Protein AF-A0A2U3KW76-F1 (afdb_monomer_lite)

Secondary structure (DSSP, 8-state):
--HHHHHHHHHHHHHHHHHHHHHHHHHHHHHHHHHHHHHHHHS----------PPP-PPPPPPPP-PPPPP---PPPPPP---PPPP-PPPPPP-------PPP-PPPPPPPPP-PPPP-PPPPPPPP-PSPPPPPP----PPPPPPPPPPPTTHHHHHHHHHHHHHHHHHHHHHHHHHHHH--SSTHHHHHHHHHHHHHHHHHHHHHHTT-HHHHHHHHHHHHHHHHHHHHHH--

Foldseek 3Di:
DDVVVVVVVVVVVVVVVVVVVVVVVVVVVVVVVVVVVVCCVVVPPPVPPPPPDPPPPDPDPPDDDDDPDPDDDDDPDDDDDDD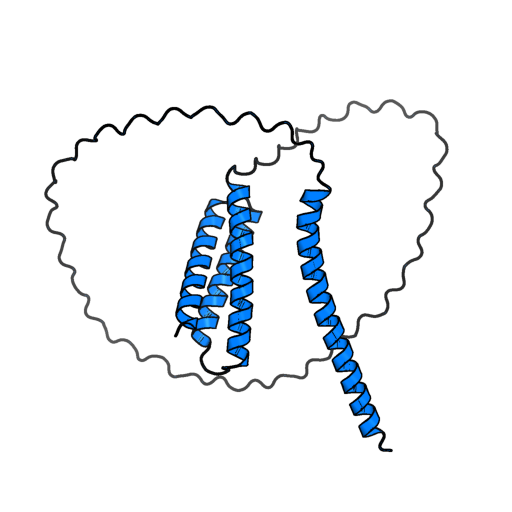PDDDDDDDDDDDDDDDDDDDDDDDDDDDDDDDDDDDDDDDDDDDDDDDDDDDDDDDPDPDPDPDPDDQDPCLVVLVVLLVVLVVLLVVLVVVLVVVCVVDVPDCPVVVVLNVLLVVLSVQLVVCSVVSNSVSNVVSSVSSVVSSVVSVVVVVD

Sequence (236 aa):
MNALKLLVGWLFLAGLTAAGTYYAMDEVDHRVGLARYNLHEKVGAIRYASVPAPPGPIPLPPAPVPIPVPAPTSIPPSPIPVSPSPGPVAPPPGPVTPSPVAPGPVSPSPAPGPVSPSPVTPGPALPSPGPAAPPPGPSPSRSPTPAPPSRPADFDEVNSRFIDLSGQANAMSRSVASIRKNAPYGTGRLDGAMSSMQLSMRNARQALDRGDTRGARTNMDQAEKYLQTLRALMDQ

Structure (mmCIF, N/CA/C/O backbone):
data_AF-A0A2U3KW76-F1
#
_entry.id   AF-A0A2U3KW76-F1
#
loop_
_atom_site.group_PDB
_atom_site.id
_atom_site.type_symbol
_atom_site.label_atom_id
_atom_site.label_alt_id
_atom_site.label_comp_id
_atom_site.label_asym_id
_atom_site.label_entity_id
_atom_site.label_seq_id
_atom_site.pdbx_PDB_ins_code
_atom_site.Cartn_x
_atom_site.Cartn_y
_atom_site.Cartn_z
_atom_site.occupancy
_atom_site.B_iso_or_equiv
_atom_site.auth_seq_id
_atom_site.auth_comp_id
_atom_site.auth_asym_id
_atom_site.auth_atom_id
_atom_site.pdbx_PDB_model_num
ATOM 1 N N . MET A 1 1 ? 13.123 -41.940 -32.565 1.00 58.22 1 MET A N 1
ATOM 2 C CA . MET A 1 1 ? 12.670 -40.727 -31.841 1.00 58.22 1 MET A CA 1
ATOM 3 C C . MET A 1 1 ? 13.676 -40.430 -30.738 1.00 58.22 1 MET A C 1
ATOM 5 O O . MET A 1 1 ? 14.006 -41.338 -29.992 1.00 58.22 1 MET A O 1
ATOM 9 N N . ASN A 1 2 ? 14.217 -39.210 -30.674 1.00 84.12 2 ASN A N 1
ATOM 10 C CA . ASN A 1 2 ? 15.276 -38.859 -29.718 1.00 84.12 2 ASN A CA 1
ATOM 11 C C . ASN A 1 2 ? 14.682 -38.636 -28.324 1.00 84.12 2 ASN A C 1
ATOM 13 O O . ASN A 1 2 ? 13.902 -37.702 -28.144 1.00 84.12 2 ASN A O 1
ATOM 17 N N . ALA A 1 3 ? 15.089 -39.447 -27.344 1.00 85.56 3 ALA A N 1
ATOM 18 C CA . ALA A 1 3 ? 14.652 -39.342 -25.948 1.00 85.56 3 ALA A CA 1
ATOM 19 C C . ALA A 1 3 ? 14.821 -37.921 -25.374 1.00 85.56 3 ALA A C 1
ATOM 21 O O . ALA A 1 3 ? 13.969 -37.443 -24.633 1.00 85.56 3 ALA A O 1
ATOM 22 N N . LEU A 1 4 ? 15.855 -37.197 -25.815 1.00 86.75 4 LEU A N 1
ATOM 23 C CA . LEU A 1 4 ? 16.100 -35.809 -25.427 1.00 86.75 4 LEU A CA 1
ATOM 24 C C . LEU A 1 4 ? 14.956 -34.857 -25.823 1.00 86.75 4 LEU A C 1
ATOM 26 O O . LEU A 1 4 ? 14.569 -34.003 -25.033 1.00 86.75 4 LEU A O 1
ATOM 30 N N . LYS A 1 5 ? 14.365 -35.023 -27.016 1.00 80.19 5 LYS A N 1
ATOM 31 C CA . LYS A 1 5 ? 13.224 -34.196 -27.453 1.00 80.19 5 LYS A CA 1
ATOM 32 C C . LYS A 1 5 ? 11.978 -34.467 -26.611 1.00 80.19 5 LYS A C 1
ATOM 34 O O . LYS A 1 5 ? 11.202 -33.552 -26.355 1.00 80.19 5 LYS A O 1
ATOM 39 N N . LEU A 1 6 ? 11.810 -35.709 -26.164 1.00 91.38 6 LEU A N 1
ATOM 40 C CA . LEU A 1 6 ? 10.680 -36.121 -25.338 1.00 91.38 6 LEU A CA 1
ATOM 41 C C . LEU A 1 6 ? 10.808 -35.568 -23.911 1.00 91.38 6 LEU A C 1
ATOM 43 O O . LEU A 1 6 ? 9.831 -35.077 -23.355 1.00 91.38 6 LEU A O 1
ATOM 47 N N . LEU A 1 7 ? 12.029 -35.553 -23.372 1.00 88.44 7 LEU A N 1
ATOM 48 C CA . LEU A 1 7 ? 12.337 -35.020 -22.045 1.00 88.44 7 LEU A CA 1
ATOM 49 C C . LEU A 1 7 ? 12.194 -33.487 -21.989 1.00 88.44 7 LEU A C 1
ATOM 51 O O . LEU A 1 7 ? 11.614 -32.957 -21.044 1.00 88.44 7 LEU A O 1
ATOM 55 N N . VAL A 1 8 ? 12.621 -32.776 -23.041 1.00 88.06 8 VAL A N 1
ATOM 56 C CA . VAL A 1 8 ? 12.415 -31.318 -23.169 1.00 88.06 8 VAL A CA 1
ATOM 57 C C . VAL A 1 8 ? 10.931 -30.967 -23.317 1.00 88.06 8 VAL A C 1
ATOM 59 O O . VAL A 1 8 ? 10.460 -30.035 -22.667 1.00 88.06 8 VAL A O 1
ATOM 62 N N . GLY A 1 9 ? 10.175 -31.725 -24.119 1.00 89.69 9 GLY A N 1
ATOM 63 C CA . GLY A 1 9 ? 8.729 -31.524 -24.258 1.00 89.69 9 GLY A CA 1
ATOM 64 C C . GLY A 1 9 ? 7.979 -31.717 -22.937 1.00 89.69 9 GLY A C 1
ATOM 65 O O . GLY A 1 9 ? 7.108 -30.917 -22.598 1.00 89.69 9 GLY A O 1
ATOM 66 N N . TRP A 1 10 ? 8.370 -32.726 -22.154 1.00 93.88 10 TRP A N 1
ATOM 67 C CA . TRP A 1 10 ? 7.806 -32.973 -20.826 1.00 93.88 10 TRP A CA 1
ATOM 68 C C . TRP A 1 10 ? 8.108 -31.849 -19.831 1.00 93.88 10 TRP A C 1
ATOM 70 O O . TRP A 1 10 ? 7.205 -31.401 -19.128 1.00 93.88 10 TRP A O 1
ATOM 80 N N . LEU A 1 11 ? 9.347 -31.349 -19.802 1.00 91.56 11 LEU A N 1
ATOM 81 C CA . LEU A 1 11 ? 9.725 -30.223 -18.941 1.00 91.56 11 LEU A CA 1
ATOM 82 C C . LEU A 1 11 ? 8.971 -28.938 -19.301 1.00 91.56 11 LEU A C 1
ATOM 84 O O . LEU A 1 11 ? 8.517 -28.226 -18.405 1.00 91.56 11 LEU A O 1
ATOM 88 N N . PHE A 1 12 ? 8.789 -28.656 -20.593 1.00 89.25 12 PHE A N 1
ATOM 89 C CA . PHE A 1 12 ? 8.022 -27.492 -21.038 1.00 89.25 12 PHE A CA 1
ATOM 90 C C . PHE A 1 12 ? 6.543 -27.596 -20.640 1.00 89.25 12 PHE A C 1
ATOM 92 O O . PHE A 1 12 ? 5.976 -26.640 -20.111 1.00 89.25 12 PHE A O 1
ATOM 99 N N . LEU A 1 13 ? 5.931 -28.770 -20.828 1.00 88.31 13 LEU A N 1
ATOM 100 C CA . LEU A 1 13 ? 4.538 -29.011 -20.445 1.00 88.31 13 LEU A CA 1
ATOM 101 C C . LEU A 1 13 ? 4.337 -28.910 -18.922 1.00 88.31 13 LEU A C 1
ATOM 103 O O . LEU A 1 13 ? 3.371 -28.295 -18.464 1.00 88.31 13 LEU A O 1
ATOM 107 N N . ALA A 1 14 ? 5.272 -29.447 -18.134 1.00 89.31 14 ALA A N 1
ATOM 108 C CA . ALA A 1 14 ? 5.253 -29.331 -16.677 1.00 89.31 14 ALA A CA 1
ATOM 109 C C . ALA A 1 14 ? 5.404 -27.870 -16.216 1.00 89.31 14 ALA A C 1
ATOM 111 O O . ALA A 1 14 ? 4.650 -27.417 -15.353 1.00 89.31 14 ALA A O 1
ATOM 112 N N . GLY A 1 15 ? 6.315 -27.110 -16.833 1.00 85.44 15 GLY A N 1
ATOM 113 C CA . GLY A 1 15 ? 6.507 -25.689 -16.540 1.00 85.44 15 GLY A CA 1
ATOM 114 C C . GLY A 1 15 ? 5.268 -24.843 -16.846 1.00 85.44 15 GLY A C 1
ATOM 115 O O . GLY A 1 15 ? 4.859 -24.029 -16.018 1.00 85.44 15 GLY A O 1
ATOM 116 N N . LEU A 1 16 ? 4.623 -25.074 -17.994 1.00 84.56 16 LEU A N 1
ATOM 117 C CA . LEU A 1 16 ? 3.408 -24.352 -18.384 1.00 84.56 16 LEU A CA 1
ATOM 118 C C . LEU A 1 16 ? 2.230 -24.655 -17.440 1.00 84.56 16 LEU A C 1
ATOM 120 O O . LEU A 1 16 ? 1.477 -23.753 -17.075 1.00 84.56 16 LEU A O 1
ATOM 124 N N . THR A 1 17 ? 2.110 -25.907 -16.989 1.00 82.06 17 THR A N 1
ATOM 125 C CA . THR A 1 17 ? 1.066 -26.324 -16.039 1.00 82.06 17 THR A CA 1
ATOM 126 C C . THR A 1 17 ? 1.272 -25.685 -14.663 1.00 82.06 17 THR A C 1
ATOM 128 O O . THR A 1 17 ? 0.330 -25.132 -14.097 1.00 82.06 17 THR A O 1
ATOM 131 N N . ALA A 1 18 ? 2.509 -25.679 -14.152 1.00 77.88 18 ALA A N 1
ATOM 132 C CA . ALA A 1 18 ? 2.843 -25.055 -12.871 1.00 77.88 18 ALA A CA 1
ATOM 133 C C . ALA A 1 18 ? 2.611 -23.531 -12.884 1.00 77.88 18 ALA A C 1
ATOM 135 O O . ALA A 1 18 ? 2.055 -22.972 -11.933 1.00 77.88 18 ALA A O 1
ATOM 136 N N . ALA A 1 19 ? 2.974 -22.862 -13.983 1.00 72.62 19 ALA A N 1
ATOM 137 C CA . ALA A 1 19 ? 2.716 -21.435 -14.165 1.00 72.62 19 ALA A CA 1
ATOM 138 C C . ALA A 1 19 ? 1.208 -21.122 -14.202 1.00 72.62 19 ALA A C 1
ATOM 140 O O . ALA A 1 19 ? 0.765 -20.157 -13.577 1.00 72.62 19 ALA A O 1
ATOM 141 N N . GLY A 1 20 ? 0.410 -21.967 -14.867 1.00 70.81 20 GLY A N 1
ATOM 142 C CA . GLY A 1 20 ? -1.048 -21.830 -14.911 1.00 70.81 20 GLY A CA 1
ATOM 143 C C . GLY A 1 20 ? -1.705 -21.946 -13.532 1.00 70.81 20 GLY A C 1
ATOM 144 O O . GLY A 1 20 ? -2.575 -21.143 -13.196 1.00 70.81 20 GLY A O 1
ATOM 145 N N . THR A 1 21 ? -1.254 -22.886 -12.695 1.00 69.25 21 THR A N 1
ATOM 146 C CA . THR A 1 21 ? -1.791 -23.043 -11.332 1.00 69.25 21 THR A CA 1
ATOM 147 C C . THR A 1 21 ? -1.451 -21.872 -10.412 1.00 69.25 21 THR A C 1
ATOM 149 O O . THR A 1 21 ? -2.290 -21.484 -9.602 1.00 69.25 21 THR A O 1
ATOM 152 N N . TYR A 1 22 ? -0.271 -21.262 -10.566 1.00 64.88 22 TYR A N 1
ATOM 153 C CA . TYR A 1 22 ? 0.118 -20.093 -9.769 1.00 64.88 22 TYR A CA 1
ATOM 154 C C . TYR A 1 22 ? -0.757 -18.872 -10.079 1.00 64.88 22 TYR A C 1
ATOM 156 O O . TYR A 1 22 ? -1.200 -18.183 -9.163 1.00 64.88 22 TYR A O 1
ATOM 164 N N . TYR A 1 23 ? -1.070 -18.648 -11.358 1.00 59.44 23 TYR A N 1
ATOM 165 C CA . TYR A 1 23 ? -1.982 -17.575 -11.764 1.00 59.44 23 TYR A CA 1
ATOM 166 C C . TYR A 1 23 ? -3.426 -17.829 -11.317 1.00 59.44 23 TYR A C 1
ATOM 168 O O . TYR A 1 23 ? -4.106 -16.902 -10.886 1.00 59.44 23 TYR A O 1
ATOM 176 N N . ALA A 1 24 ? -3.891 -19.081 -11.355 1.00 59.62 24 ALA A N 1
ATOM 177 C CA . ALA A 1 24 ? -5.227 -19.420 -10.874 1.00 59.62 24 ALA A CA 1
ATOM 178 C C . ALA A 1 24 ? -5.374 -19.222 -9.352 1.00 59.62 24 ALA A C 1
ATOM 180 O O . ALA A 1 24 ? -6.427 -18.781 -8.899 1.00 59.62 24 ALA A O 1
ATOM 181 N N . MET A 1 25 ? -4.332 -19.507 -8.562 1.00 59.69 25 MET A N 1
ATOM 182 C CA . MET A 1 25 ? -4.352 -19.281 -7.111 1.00 59.69 25 MET A CA 1
ATOM 183 C C . MET A 1 25 ? -4.353 -17.792 -6.742 1.00 59.69 25 MET A C 1
ATOM 185 O O . MET A 1 25 ? -5.115 -17.405 -5.861 1.00 59.69 25 MET A O 1
ATOM 189 N N . ASP A 1 26 ? -3.574 -16.957 -7.437 1.00 55.62 26 ASP A N 1
ATOM 190 C CA . ASP A 1 26 ? -3.524 -15.504 -7.186 1.00 55.62 26 ASP A CA 1
ATOM 191 C C . ASP A 1 26 ? -4.871 -14.815 -7.501 1.00 55.62 26 ASP A C 1
ATOM 193 O O . ASP A 1 26 ? -5.347 -13.956 -6.752 1.00 55.62 26 ASP A O 1
ATOM 197 N N . GLU A 1 27 ? -5.551 -15.263 -8.562 1.00 54.22 27 GLU A N 1
ATOM 198 C CA . GLU A 1 27 ? -6.884 -14.778 -8.944 1.00 54.22 27 GLU A CA 1
ATOM 199 C C . GLU A 1 27 ? -7.972 -15.229 -7.946 1.00 54.22 27 GLU A C 1
ATOM 201 O O . GLU A 1 27 ? -8.888 -14.466 -7.615 1.00 54.22 27 GLU A O 1
ATOM 206 N N . VAL A 1 28 ? -7.876 -16.464 -7.437 1.00 55.91 28 VAL A N 1
ATOM 207 C CA . VAL A 1 28 ? -8.805 -16.998 -6.427 1.00 55.91 28 VAL A CA 1
ATOM 208 C C . VAL A 1 28 ? -8.620 -16.287 -5.089 1.00 55.91 28 VAL A C 1
ATOM 210 O O . VAL A 1 28 ? -9.625 -15.933 -4.474 1.00 55.91 28 VAL A O 1
ATOM 213 N N . ASP A 1 29 ? -7.391 -15.992 -4.663 1.00 53.09 29 ASP A N 1
ATOM 214 C CA . ASP A 1 29 ? -7.149 -15.279 -3.401 1.00 53.09 29 ASP A CA 1
ATOM 215 C C . ASP A 1 29 ? -7.644 -13.820 -3.473 1.00 53.09 29 ASP A C 1
ATOM 217 O O . ASP A 1 29 ? -8.260 -13.313 -2.530 1.00 53.09 29 ASP A O 1
ATOM 221 N N . HIS A 1 30 ? -7.536 -13.173 -4.643 1.00 53.88 30 HIS A N 1
ATOM 222 C CA . HIS A 1 30 ? -8.170 -11.871 -4.895 1.00 53.88 30 HIS A CA 1
ATOM 223 C C . HIS A 1 30 ? -9.704 -11.932 -4.819 1.00 53.88 30 HIS A C 1
ATOM 225 O O . HIS A 1 30 ? -10.333 -11.066 -4.200 1.00 53.88 30 HIS A O 1
ATOM 231 N N . ARG A 1 31 ? -10.332 -12.950 -5.424 1.00 52.38 31 ARG A N 1
ATOM 232 C CA . ARG A 1 31 ? -11.799 -13.103 -5.407 1.00 52.38 31 ARG A CA 1
ATOM 233 C C . ARG A 1 31 ? -12.332 -13.499 -4.032 1.00 52.38 31 ARG A C 1
ATOM 235 O O . ARG A 1 31 ? -13.381 -12.997 -3.635 1.00 52.38 31 ARG A O 1
ATOM 242 N N . VAL A 1 32 ? -11.621 -14.342 -3.288 1.00 53.97 32 VAL A N 1
ATOM 243 C CA . VAL A 1 32 ? -11.980 -14.719 -1.911 1.00 53.97 32 VAL A CA 1
ATOM 244 C C . VAL A 1 32 ? -11.781 -13.537 -0.959 1.00 53.97 32 VAL A C 1
ATOM 246 O O . VAL A 1 32 ? -12.632 -13.310 -0.096 1.00 53.97 32 VAL A O 1
ATOM 249 N N . GLY A 1 33 ? -10.739 -12.724 -1.165 1.00 52.88 33 GLY A N 1
ATOM 250 C CA . GLY A 1 33 ? -10.542 -11.456 -0.463 1.00 52.88 33 GLY A CA 1
ATOM 251 C C . GLY A 1 33 ? -11.728 -10.501 -0.635 1.00 52.88 33 GLY A C 1
ATOM 252 O O . GLY A 1 33 ? -12.295 -10.055 0.359 1.00 52.88 33 GLY A O 1
ATOM 253 N N . LEU A 1 34 ? -12.174 -10.259 -1.873 1.00 49.06 34 LEU A N 1
ATOM 254 C CA . LEU A 1 34 ? -13.353 -9.428 -2.182 1.00 49.06 34 LEU A CA 1
ATOM 255 C C . LEU A 1 34 ? -14.681 -10.041 -1.696 1.00 49.06 34 LEU A C 1
ATOM 257 O O . LEU A 1 34 ? -15.553 -9.320 -1.205 1.00 49.06 34 LEU A O 1
ATOM 261 N N . ALA A 1 35 ? -14.837 -11.366 -1.776 1.00 50.50 35 ALA A N 1
ATOM 262 C CA . ALA A 1 35 ? -16.034 -12.056 -1.298 1.00 50.50 35 ALA A CA 1
ATOM 263 C C . ALA A 1 35 ? -16.170 -12.003 0.231 1.00 50.50 35 ALA A C 1
ATOM 265 O O . ALA A 1 35 ? -17.290 -11.900 0.724 1.00 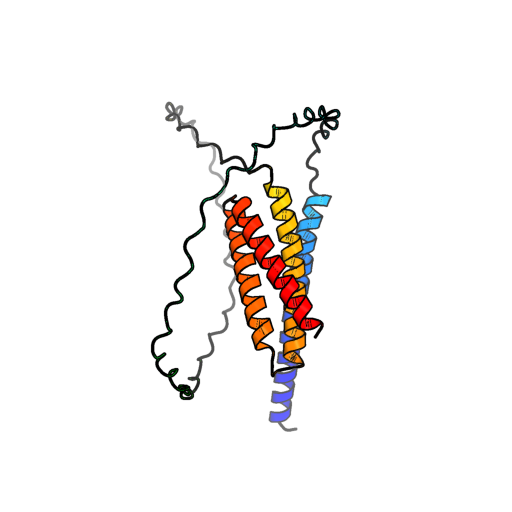50.50 35 ALA A O 1
ATOM 266 N N . ARG A 1 36 ? -15.068 -11.998 0.996 1.00 49.75 36 ARG A N 1
ATOM 267 C CA . ARG A 1 36 ? -15.116 -11.837 2.462 1.00 49.75 36 ARG A CA 1
ATOM 268 C C . ARG A 1 36 ? -15.674 -10.476 2.891 1.00 49.75 36 ARG A C 1
ATOM 270 O O . ARG A 1 36 ? -16.402 -10.421 3.879 1.00 49.75 36 ARG A O 1
ATOM 277 N N . TYR A 1 37 ? -15.393 -9.414 2.133 1.00 50.50 37 TYR A N 1
ATOM 278 C CA . TYR A 1 37 ? -15.966 -8.086 2.386 1.00 50.50 37 TYR A CA 1
ATOM 279 C C . TYR A 1 37 ? -17.460 -8.024 2.036 1.00 50.50 37 TYR A C 1
ATOM 281 O O . TYR A 1 37 ? -18.238 -7.461 2.799 1.00 50.50 37 TYR A O 1
ATOM 289 N N . ASN A 1 38 ? -17.894 -8.684 0.957 1.00 48.69 38 ASN A N 1
ATOM 290 C CA . ASN A 1 38 ? -19.314 -8.731 0.578 1.00 48.69 38 ASN A CA 1
ATOM 291 C C . ASN A 1 38 ? -20.155 -9.695 1.447 1.00 48.69 38 ASN A C 1
ATOM 293 O O . ASN A 1 38 ? -21.353 -9.487 1.640 1.00 48.69 38 ASN A O 1
ATOM 297 N N . LEU A 1 39 ? -19.550 -10.749 2.010 1.00 48.94 39 LEU A N 1
ATOM 298 C CA . LEU A 1 39 ? -20.257 -11.698 2.880 1.00 48.94 39 LEU A CA 1
ATOM 299 C C . LEU A 1 39 ? -20.597 -11.084 4.250 1.00 48.94 39 LEU A C 1
ATOM 301 O O . LEU A 1 39 ? -21.631 -11.422 4.825 1.00 48.94 39 LEU A O 1
ATOM 305 N N . HIS A 1 40 ? -19.782 -10.145 4.746 1.00 47.22 40 HIS A N 1
ATOM 306 C CA . HIS A 1 40 ? -20.102 -9.370 5.951 1.00 47.22 40 HIS A CA 1
ATOM 307 C C . HIS A 1 40 ? -21.264 -8.386 5.735 1.00 47.22 40 HIS A C 1
ATOM 309 O O . HIS A 1 40 ? -21.983 -8.091 6.685 1.00 47.22 40 HIS A O 1
ATOM 315 N N . GLU A 1 41 ? -21.490 -7.938 4.497 1.00 48.25 41 GLU A N 1
ATOM 316 C CA . GLU A 1 41 ? -22.620 -7.076 4.130 1.00 48.25 41 GLU A CA 1
ATOM 317 C C . GLU A 1 41 ? -23.918 -7.879 3.922 1.00 48.25 41 GLU A C 1
ATOM 319 O O . GLU A 1 41 ? -24.992 -7.433 4.316 1.00 48.25 41 GLU A O 1
ATOM 324 N N . LYS A 1 42 ? -23.838 -9.099 3.365 1.00 50.12 42 LYS A N 1
ATOM 325 C CA . LYS A 1 42 ? -25.032 -9.920 3.069 1.00 50.12 42 LYS A CA 1
ATOM 326 C C . LYS A 1 42 ? -25.447 -10.926 4.143 1.00 50.12 42 LYS A C 1
ATOM 328 O O . LYS A 1 42 ? -26.614 -11.305 4.171 1.00 50.12 42 LYS A O 1
ATOM 333 N N . VAL A 1 43 ? -24.538 -11.375 5.010 1.00 55.75 43 VAL A N 1
ATOM 334 C CA . VAL A 1 43 ? -24.846 -12.348 6.087 1.00 55.75 43 VAL A CA 1
ATOM 335 C C . VAL A 1 43 ? -24.771 -11.696 7.473 1.00 55.75 43 VAL A C 1
ATOM 337 O O . VAL A 1 43 ? -25.226 -12.258 8.469 1.00 55.75 43 VAL A O 1
ATOM 340 N N . GLY A 1 44 ? -24.298 -10.450 7.534 1.00 46.25 44 GLY A N 1
ATOM 341 C CA . GLY A 1 44 ? -24.429 -9.570 8.682 1.00 46.25 44 GLY A CA 1
ATOM 342 C C . GLY A 1 44 ? -25.843 -9.017 8.812 1.00 46.25 44 GLY A C 1
ATOM 343 O O . GLY A 1 44 ? -26.046 -7.811 8.735 1.00 46.25 44 GLY A O 1
ATOM 344 N N . ALA A 1 45 ? -26.803 -9.885 9.134 1.00 43.78 45 ALA A N 1
ATOM 345 C CA . ALA A 1 45 ? -27.960 -9.520 9.945 1.00 43.78 45 ALA A CA 1
ATOM 346 C C . ALA A 1 45 ? -27.492 -9.106 11.357 1.00 43.78 45 ALA A C 1
ATOM 348 O O . ALA A 1 45 ? -27.925 -9.648 12.373 1.00 43.78 45 ALA A O 1
ATOM 349 N N . ILE A 1 46 ? -26.590 -8.126 11.437 1.00 46.47 46 ILE A N 1
ATOM 350 C CA . ILE A 1 46 ? -26.581 -7.221 12.567 1.00 46.47 46 ILE A CA 1
ATOM 351 C C . ILE A 1 46 ? -27.904 -6.501 12.405 1.00 46.47 46 ILE A C 1
ATOM 353 O O . ILE A 1 46 ? -28.119 -5.769 11.442 1.00 46.47 46 ILE A O 1
ATOM 357 N N . ARG A 1 47 ? -28.834 -6.794 13.315 1.00 40.47 47 ARG A N 1
ATOM 358 C CA . ARG A 1 47 ? -29.972 -5.925 13.563 1.00 40.47 47 ARG A CA 1
ATOM 359 C C . ARG A 1 47 ? -29.389 -4.524 13.642 1.00 40.47 47 ARG A C 1
ATOM 361 O O . ARG A 1 47 ? -28.729 -4.204 14.628 1.00 40.47 47 ARG A O 1
ATOM 368 N N . TYR A 1 48 ? -29.577 -3.732 12.591 1.00 40.94 48 TYR A N 1
ATOM 369 C CA . TYR A 1 48 ? -29.468 -2.295 12.688 1.00 40.94 48 TYR A CA 1
ATOM 370 C C . TYR A 1 48 ? -30.443 -1.950 13.807 1.00 40.94 48 TYR A C 1
ATOM 372 O O . TYR A 1 48 ? -31.658 -1.949 13.609 1.00 40.94 48 TYR A O 1
ATOM 380 N N . ALA A 1 49 ? -29.920 -1.777 15.023 1.00 45.62 49 ALA A N 1
ATOM 381 C CA . ALA A 1 49 ? -30.584 -0.952 16.001 1.00 45.62 49 ALA A CA 1
ATOM 382 C C . ALA A 1 49 ? -30.864 0.328 15.224 1.00 45.62 49 ALA A C 1
ATOM 384 O O . ALA A 1 49 ? -29.930 0.930 14.693 1.00 45.62 49 ALA A O 1
ATOM 385 N N . SER A 1 50 ? -32.153 0.586 15.011 1.00 42.59 50 SER A N 1
ATOM 386 C CA . SER A 1 50 ? -32.704 1.754 14.338 1.00 42.59 50 SER A CA 1
ATOM 387 C C . SER A 1 50 ? -31.728 2.910 14.460 1.00 42.59 50 SER A C 1
ATOM 389 O O . SER A 1 50 ? -31.484 3.371 15.577 1.00 42.59 50 SER A O 1
ATOM 391 N N . VAL A 1 51 ? -31.127 3.295 13.328 1.00 45.16 51 VAL A N 1
ATOM 392 C CA . VAL A 1 51 ? -30.272 4.477 13.232 1.00 45.16 51 VAL A CA 1
ATOM 393 C C . VAL A 1 51 ? -31.022 5.584 13.974 1.00 45.16 51 VAL A C 1
ATOM 395 O O . VAL A 1 51 ? -32.163 5.868 13.595 1.00 45.16 51 VAL A O 1
ATOM 398 N N . PRO A 1 52 ? -30.473 6.125 15.078 1.00 58.75 52 PRO A N 1
ATOM 399 C CA . PRO A 1 52 ? -31.105 7.227 15.779 1.00 58.75 52 PRO A CA 1
ATOM 400 C C . PRO A 1 52 ? -31.415 8.303 14.749 1.00 58.75 52 PRO A C 1
ATOM 402 O O . PRO A 1 52 ? -30.577 8.571 13.884 1.00 58.75 52 PRO A O 1
ATOM 405 N N . ALA A 1 53 ? -32.628 8.860 14.800 1.00 68.12 53 ALA A N 1
ATOM 406 C CA . ALA A 1 53 ? -33.013 9.956 13.923 1.00 68.12 53 ALA A CA 1
ATOM 407 C C . ALA A 1 53 ? -31.855 10.968 13.859 1.00 68.12 53 ALA A C 1
ATOM 409 O O . ALA A 1 53 ? -31.262 11.247 14.910 1.00 68.12 53 ALA A O 1
ATOM 410 N N . PRO A 1 54 ? -31.487 11.450 12.655 1.00 65.75 54 PRO A N 1
ATOM 411 C CA . PRO A 1 54 ? -30.354 12.347 12.492 1.00 65.75 54 PRO A CA 1
ATOM 412 C C . PRO A 1 54 ? -30.467 13.463 13.534 1.00 65.75 54 PRO A C 1
ATOM 414 O O . PRO A 1 54 ? -31.565 14.015 13.687 1.00 65.75 54 PRO A O 1
ATOM 417 N N . PRO A 1 55 ? -29.391 13.756 14.291 1.00 66.62 55 PRO A N 1
ATOM 418 C CA . PRO A 1 55 ? -29.398 14.854 15.240 1.00 66.62 55 PRO A CA 1
ATOM 419 C C . PRO A 1 55 ? -29.973 16.080 14.541 1.00 66.62 55 PRO A C 1
ATOM 421 O O . PRO A 1 55 ? -29.559 16.403 13.423 1.00 66.62 55 PRO A O 1
ATOM 424 N N . GLY A 1 56 ? -30.969 16.715 15.165 1.00 78.88 56 GLY A N 1
ATOM 425 C CA . GLY A 1 56 ? -31.526 17.959 14.649 1.00 78.88 56 GLY A CA 1
ATOM 426 C C . GLY A 1 56 ? -30.400 18.955 14.342 1.00 78.88 56 GLY A C 1
ATOM 427 O O . GLY A 1 56 ? -29.318 18.841 14.927 1.00 78.88 56 GLY A O 1
ATOM 428 N N . PRO A 1 57 ? -30.621 19.901 13.414 1.00 68.00 57 PRO A N 1
ATOM 429 C CA . PRO A 1 57 ? -29.597 20.844 12.980 1.00 68.00 57 PRO A CA 1
ATOM 430 C C . PRO A 1 57 ? -28.860 21.431 14.186 1.00 68.00 57 PRO A C 1
ATOM 432 O O . PRO A 1 57 ? -29.463 22.058 15.057 1.00 68.00 57 PRO A O 1
ATOM 435 N N . ILE A 1 58 ? -27.554 21.161 14.249 1.00 69.94 58 ILE A N 1
ATOM 436 C CA . ILE A 1 58 ? -26.675 21.676 15.296 1.00 69.94 58 ILE A CA 1
ATOM 437 C C . ILE A 1 58 ? -26.739 23.206 15.190 1.00 69.94 58 ILE A C 1
ATOM 439 O O . ILE A 1 58 ? -26.610 23.724 14.074 1.00 69.94 58 ILE A O 1
ATOM 443 N N . PRO A 1 59 ? -26.962 23.940 16.296 1.00 72.00 59 PRO A N 1
ATOM 444 C CA . PRO A 1 59 ? -26.930 25.395 16.276 1.00 72.00 59 PRO A CA 1
ATOM 445 C C . PRO A 1 59 ? -25.633 25.855 15.615 1.00 72.00 59 PRO A C 1
ATOM 447 O O . PRO A 1 59 ? -24.554 25.387 15.989 1.00 72.00 59 PRO A O 1
ATOM 450 N N . LEU A 1 60 ? -25.739 26.740 14.619 1.00 70.75 60 LEU A N 1
ATOM 451 C CA . LEU A 1 60 ? -24.557 27.339 14.012 1.00 70.75 60 LEU A CA 1
ATOM 452 C C . LEU A 1 60 ? -23.698 27.943 15.133 1.00 70.75 60 LEU A C 1
ATOM 454 O O . LEU A 1 60 ? -24.244 28.644 15.994 1.00 70.75 60 LEU A O 1
ATOM 458 N N . PRO A 1 61 ? -22.382 27.665 15.154 1.00 78.56 61 PRO A N 1
ATOM 459 C CA . PRO A 1 61 ? -21.499 28.294 16.118 1.00 78.56 61 PRO A CA 1
ATOM 460 C C . PRO A 1 61 ? -21.652 29.819 16.010 1.00 78.56 61 PRO A C 1
ATOM 462 O O . PRO A 1 61 ? -21.831 30.328 14.896 1.00 78.56 61 PRO A O 1
ATOM 465 N N . PRO A 1 62 ? -21.607 30.553 17.137 1.00 77.81 62 PRO A N 1
ATOM 466 C CA . PRO A 1 62 ? -21.658 32.007 17.120 1.00 77.81 62 PRO A CA 1
ATOM 467 C C . PRO A 1 62 ? -20.643 32.540 16.114 1.00 77.81 62 PRO A C 1
ATOM 469 O O . PRO A 1 62 ? -19.499 32.077 16.087 1.00 77.81 62 PRO A O 1
ATOM 472 N N . ALA A 1 63 ? -21.068 33.489 15.277 1.00 76.50 63 ALA A N 1
ATOM 473 C CA . ALA A 1 63 ? -20.173 34.143 14.336 1.00 76.50 63 ALA A CA 1
ATOM 474 C C . ALA A 1 63 ? -18.921 34.628 15.093 1.00 76.50 63 ALA A C 1
ATOM 476 O O . ALA A 1 63 ? -19.071 35.229 16.164 1.00 76.50 63 ALA A O 1
ATOM 477 N N . PRO A 1 64 ? -17.703 34.353 14.588 1.00 72.44 64 PRO A N 1
ATOM 478 C CA . PRO A 1 64 ? -16.477 34.802 15.228 1.00 72.44 64 PRO A CA 1
ATOM 479 C C . PRO A 1 64 ? -16.550 36.305 15.492 1.00 72.44 64 PRO A C 1
ATOM 481 O O . PRO A 1 64 ? -16.719 37.097 14.564 1.00 72.44 64 PRO A O 1
ATOM 484 N N . VAL A 1 65 ? -16.453 36.698 16.763 1.00 80.94 65 VAL A N 1
ATOM 485 C CA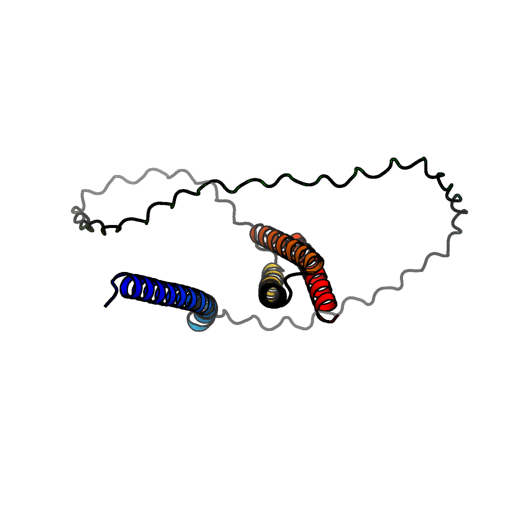 . VAL A 1 65 ? -16.342 38.109 17.135 1.00 80.94 65 VAL A CA 1
ATOM 486 C C . VAL A 1 65 ? -15.067 38.645 16.472 1.00 80.94 65 VAL A C 1
ATOM 488 O O . VAL A 1 65 ? -14.019 38.009 16.619 1.00 80.94 65 VAL A O 1
ATOM 491 N N . PRO A 1 66 ? -15.121 39.769 15.733 1.00 70.25 66 PRO A N 1
ATOM 492 C CA . PRO A 1 66 ? -13.936 40.371 15.142 1.00 70.25 66 PRO A CA 1
ATOM 493 C C . PRO A 1 66 ? -12.893 40.625 16.229 1.00 70.25 66 PRO A C 1
ATOM 495 O O . PRO A 1 66 ? -13.103 41.433 17.134 1.00 70.25 66 PRO A O 1
ATOM 498 N N . ILE A 1 67 ? -11.776 39.905 16.162 1.00 72.19 67 ILE A N 1
ATOM 499 C CA . ILE A 1 67 ? -10.645 40.142 17.053 1.00 72.19 67 ILE A CA 1
ATOM 500 C C . ILE A 1 67 ? -10.004 41.452 16.576 1.00 72.19 67 ILE A C 1
ATOM 502 O O . ILE A 1 67 ? -9.679 41.552 15.388 1.00 72.19 67 ILE A O 1
ATOM 506 N N . PRO A 1 68 ? -9.837 42.470 17.440 1.00 71.00 68 PRO A N 1
ATOM 507 C CA . PRO A 1 68 ? -9.151 43.694 17.059 1.00 71.00 68 PRO A CA 1
ATOM 508 C C . PRO A 1 68 ? -7.733 43.343 16.604 1.00 71.00 68 PRO A C 1
ATOM 510 O O . PRO A 1 68 ? -6.947 42.771 17.358 1.00 71.00 68 PRO A O 1
ATOM 513 N N . VAL A 1 69 ? -7.431 43.655 15.344 1.00 73.62 69 VAL A N 1
ATOM 514 C CA . VAL A 1 69 ? -6.098 43.486 14.767 1.00 73.62 69 VAL A CA 1
ATOM 515 C C . VAL A 1 69 ? -5.154 44.421 15.530 1.00 73.62 69 VAL A C 1
ATOM 517 O O . VAL A 1 69 ? -5.374 45.635 15.504 1.00 73.62 69 VAL A O 1
ATOM 520 N N . PRO A 1 70 ? -4.133 43.903 16.238 1.00 69.88 70 PRO A N 1
ATOM 521 C CA . PRO A 1 70 ? -3.160 44.758 16.897 1.00 69.88 70 PRO A CA 1
ATOM 522 C C . PRO A 1 70 ? -2.424 45.587 15.840 1.00 69.88 70 PRO A C 1
ATOM 524 O O . PRO A 1 70 ? -2.027 45.075 14.792 1.00 69.88 70 PRO A O 1
ATOM 527 N N . ALA A 1 71 ? -2.266 46.882 16.116 1.00 71.31 71 ALA A N 1
ATOM 528 C CA . ALA A 1 71 ? -1.513 47.790 15.264 1.00 71.31 71 ALA A CA 1
ATOM 529 C C . ALA A 1 71 ? -0.092 47.238 15.018 1.00 71.31 71 ALA A C 1
ATOM 531 O O . ALA A 1 71 ? 0.502 46.657 15.934 1.00 71.31 71 ALA A O 1
ATOM 532 N N . PRO A 1 72 ? 0.462 47.402 13.802 1.00 61.16 72 PRO A N 1
ATOM 533 C CA . PRO A 1 72 ? 1.774 46.876 13.452 1.00 61.16 72 PRO A CA 1
ATOM 534 C C . PRO A 1 72 ? 2.826 47.432 14.412 1.00 61.16 72 PRO A C 1
ATOM 536 O O . PRO A 1 72 ? 3.130 48.622 14.421 1.00 61.16 72 PRO A O 1
ATOM 539 N N . THR A 1 73 ? 3.374 46.551 15.244 1.00 65.81 73 THR A N 1
ATOM 540 C CA . THR A 1 73 ? 4.530 46.871 16.078 1.00 65.81 73 THR A CA 1
ATOM 541 C C . THR A 1 73 ? 5.745 46.895 15.158 1.00 65.81 73 THR A C 1
ATOM 543 O O . THR A 1 73 ? 6.006 45.917 14.458 1.00 65.81 73 THR A O 1
ATOM 546 N N . SER A 1 74 ? 6.458 48.020 15.109 1.00 62.75 74 SER A N 1
ATOM 547 C CA . SER A 1 74 ? 7.671 48.177 14.305 1.00 62.75 74 SER A CA 1
ATOM 548 C C . SER A 1 74 ? 8.710 47.139 14.730 1.00 62.75 74 SER A C 1
ATOM 550 O O . SER A 1 74 ? 9.268 47.221 15.825 1.00 62.75 74 SER A O 1
ATOM 552 N N . ILE A 1 75 ? 8.944 46.147 13.875 1.00 63.00 75 ILE A N 1
ATOM 553 C CA . ILE A 1 75 ? 9.961 45.120 14.089 1.00 63.00 75 ILE A CA 1
ATOM 554 C C . ILE A 1 75 ? 11.332 45.787 13.870 1.00 63.00 75 ILE A C 1
ATOM 556 O O . ILE A 1 75 ? 11.513 46.448 12.842 1.00 63.00 75 ILE A O 1
ATOM 560 N N . PRO A 1 76 ? 12.291 45.668 14.806 1.00 71.88 76 PRO A N 1
ATOM 561 C CA . PRO A 1 76 ? 13.643 46.184 14.613 1.00 71.88 76 PRO A CA 1
ATOM 562 C C . PRO A 1 76 ? 14.321 45.502 13.411 1.00 71.88 76 PRO A C 1
ATOM 564 O O . PRO A 1 76 ? 13.993 44.354 13.093 1.00 71.88 76 PRO A O 1
ATOM 567 N N . PRO A 1 77 ? 15.263 46.178 12.729 1.00 68.12 77 PRO A N 1
ATOM 568 C CA . PRO A 1 77 ? 15.948 45.616 11.572 1.00 68.12 77 PRO A CA 1
ATOM 569 C C . PRO A 1 77 ? 16.649 44.309 11.955 1.00 68.12 77 PRO A C 1
ATOM 571 O O . PRO A 1 77 ? 17.491 44.267 12.851 1.00 68.12 77 PRO A O 1
ATOM 574 N N . SER A 1 78 ? 16.266 43.237 11.265 1.00 65.75 78 SER A N 1
ATOM 575 C CA . SER A 1 78 ? 16.879 41.921 11.406 1.00 65.75 78 SER A CA 1
ATOM 576 C C . SER A 1 78 ? 18.362 42.008 11.010 1.00 65.75 78 SER A C 1
ATOM 578 O O . SER A 1 78 ? 18.675 42.650 10.003 1.00 65.75 78 SER A O 1
ATOM 580 N N . PRO A 1 79 ? 19.287 41.389 11.766 1.00 67.19 79 PRO A N 1
ATOM 581 C CA . PRO A 1 79 ? 20.707 41.408 11.436 1.00 67.19 79 PRO A CA 1
ATOM 582 C C . PRO A 1 79 ? 20.946 40.800 10.049 1.00 67.19 79 PRO A C 1
ATOM 584 O O . PRO A 1 79 ? 20.367 39.775 9.687 1.00 67.19 79 PRO A O 1
ATOM 587 N N . ILE A 1 80 ? 21.798 41.469 9.274 1.00 66.12 80 ILE A N 1
ATOM 588 C CA . ILE A 1 80 ? 22.188 41.077 7.919 1.00 66.12 80 ILE A CA 1
ATOM 589 C C . ILE A 1 80 ? 22.859 39.694 7.999 1.00 66.12 80 ILE A C 1
ATOM 591 O O . ILE A 1 80 ? 23.794 39.532 8.789 1.00 66.12 80 ILE A O 1
ATOM 595 N N . PRO A 1 81 ? 22.423 38.696 7.209 1.00 66.38 81 PRO A N 1
ATOM 596 C CA . PRO A 1 81 ? 23.068 37.391 7.177 1.00 66.38 81 PRO A CA 1
ATOM 597 C C . PRO A 1 81 ? 24.515 37.538 6.697 1.00 66.38 81 PRO A C 1
ATOM 599 O O . PRO A 1 81 ? 24.768 37.887 5.544 1.00 66.38 81 PRO A O 1
ATOM 602 N N . VAL A 1 82 ? 25.477 37.273 7.579 1.00 64.88 82 VAL A N 1
ATOM 603 C CA . VAL A 1 82 ? 26.873 37.090 7.179 1.00 64.88 82 VAL A CA 1
ATOM 604 C C . VAL A 1 82 ? 26.973 35.767 6.426 1.00 64.88 82 VAL A C 1
ATOM 606 O O . VAL A 1 82 ? 26.769 34.699 6.995 1.00 64.88 82 VAL A O 1
ATOM 609 N N . SER A 1 83 ? 27.227 35.846 5.121 1.00 57.00 83 SER A N 1
ATOM 610 C CA . SER A 1 83 ? 27.468 34.680 4.271 1.00 57.00 83 SER A CA 1
ATOM 611 C C . SER A 1 83 ? 28.804 34.041 4.672 1.00 57.00 83 SER A C 1
ATOM 613 O O . SER A 1 83 ? 29.842 34.691 4.508 1.00 57.00 83 SER A O 1
ATOM 615 N N . PRO A 1 84 ? 28.836 32.815 5.228 1.00 63.41 84 PRO A N 1
ATOM 616 C CA . PRO A 1 84 ? 30.098 32.129 5.447 1.00 63.41 84 PRO A CA 1
ATOM 617 C C . PRO A 1 84 ? 30.703 31.782 4.083 1.00 63.41 84 PRO A C 1
ATOM 619 O O . PRO A 1 84 ? 30.083 31.102 3.267 1.00 63.41 84 PRO A O 1
ATOM 622 N N . SER A 1 85 ? 31.922 32.266 3.836 1.00 67.25 85 SER A N 1
ATOM 623 C CA . SER A 1 85 ? 32.719 31.873 2.674 1.00 67.25 85 SER A CA 1
ATOM 624 C C . SER A 1 85 ? 32.893 30.346 2.683 1.00 67.25 85 SER A C 1
ATOM 626 O O . SER A 1 85 ? 33.390 29.815 3.683 1.00 67.25 85 SER A O 1
ATOM 628 N N . PRO A 1 86 ? 32.471 29.615 1.635 1.00 63.72 86 PRO A N 1
ATOM 629 C CA . PRO A 1 86 ? 32.646 28.172 1.573 1.00 63.72 86 PRO A CA 1
ATOM 630 C C . PRO A 1 86 ? 34.138 27.836 1.598 1.00 63.72 86 PRO A C 1
ATOM 632 O O . PRO A 1 86 ? 34.893 28.238 0.713 1.00 63.72 86 PRO A O 1
ATOM 635 N N . GLY A 1 87 ? 34.572 27.107 2.626 1.00 73.19 87 GLY A N 1
ATOM 636 C CA . GLY A 1 87 ? 35.909 26.524 2.649 1.00 73.19 87 GLY A CA 1
ATOM 637 C C . GLY A 1 87 ? 36.103 25.525 1.495 1.00 73.19 87 GLY A C 1
ATOM 638 O O . GLY A 1 87 ? 35.121 25.069 0.903 1.00 73.19 87 GLY A O 1
ATOM 639 N N . PRO A 1 88 ? 37.355 25.159 1.169 1.00 71.62 88 PRO A N 1
ATOM 640 C CA . PRO A 1 88 ? 37.657 24.198 0.113 1.00 71.62 88 PRO A CA 1
ATOM 641 C C . PRO A 1 88 ? 36.949 22.862 0.369 1.00 71.62 88 PRO A C 1
ATOM 643 O O . PRO A 1 88 ? 37.260 22.147 1.320 1.00 71.62 88 PRO A O 1
ATOM 646 N N . VAL A 1 89 ? 35.973 22.534 -0.477 1.00 68.69 89 VAL A N 1
ATOM 647 C CA . VAL A 1 89 ? 35.281 21.243 -0.451 1.00 68.69 89 VAL A CA 1
ATOM 648 C C . VAL A 1 89 ? 36.247 20.194 -0.995 1.00 68.69 89 VAL A C 1
ATOM 650 O O . VAL A 1 89 ? 36.739 20.319 -2.117 1.00 68.69 89 VAL A O 1
ATOM 653 N N . ALA A 1 90 ? 36.550 19.175 -0.187 1.00 75.12 90 ALA A N 1
ATOM 654 C CA . ALA A 1 90 ? 37.366 18.045 -0.612 1.00 75.12 90 ALA A CA 1
ATOM 655 C C . ALA A 1 90 ? 36.733 17.368 -1.846 1.00 75.12 90 ALA A C 1
ATOM 657 O O . ALA A 1 90 ? 35.505 17.245 -1.904 1.00 75.12 90 ALA A O 1
ATOM 658 N N . PRO A 1 91 ? 37.537 16.937 -2.836 1.00 73.81 91 PRO A N 1
ATOM 659 C CA . PRO A 1 91 ? 37.009 16.295 -4.030 1.00 73.81 91 PRO A CA 1
ATOM 660 C C . PRO A 1 91 ? 36.202 15.043 -3.651 1.00 73.81 91 PRO A C 1
ATOM 662 O O . PRO A 1 91 ? 36.589 14.319 -2.728 1.00 73.81 91 PRO A O 1
ATOM 665 N N . PRO A 1 92 ? 35.078 14.783 -4.341 1.00 75.69 92 PRO A N 1
ATOM 666 C CA . PRO A 1 92 ? 34.261 13.610 -4.076 1.00 75.69 92 PRO A CA 1
ATOM 667 C C . PRO A 1 92 ? 35.101 12.333 -4.252 1.00 75.69 92 PRO A C 1
ATOM 669 O O . PRO A 1 92 ? 35.912 12.265 -5.182 1.00 75.69 92 PRO A O 1
ATOM 672 N N . PRO A 1 93 ? 34.925 11.317 -3.384 1.00 69.12 93 PRO A N 1
ATOM 673 C CA . PRO A 1 93 ? 35.587 10.034 -3.556 1.00 69.12 93 PRO A CA 1
ATOM 674 C C . PRO A 1 93 ? 35.267 9.473 -4.944 1.00 69.12 93 PRO A C 1
ATOM 676 O O . PRO A 1 93 ? 34.114 9.493 -5.382 1.00 69.12 93 PRO A O 1
ATOM 679 N N . GLY A 1 94 ? 36.300 8.998 -5.640 1.00 79.94 94 GLY A N 1
ATOM 680 C CA . GLY A 1 94 ? 36.155 8.414 -6.967 1.00 79.94 94 GLY A CA 1
ATOM 681 C C . GLY A 1 94 ? 35.207 7.205 -6.969 1.00 79.94 94 GLY A C 1
ATOM 682 O O . GLY A 1 94 ? 35.010 6.565 -5.932 1.00 79.94 94 GLY A O 1
ATOM 683 N N . PRO A 1 95 ? 34.613 6.877 -8.127 1.00 67.12 95 PRO A N 1
ATOM 684 C CA . PRO A 1 95 ? 33.722 5.734 -8.264 1.00 67.12 95 PRO A CA 1
ATOM 685 C C . PRO A 1 95 ? 34.455 4.442 -7.890 1.00 67.12 95 PRO A C 1
ATOM 687 O O . PRO A 1 95 ? 35.395 4.025 -8.562 1.00 67.12 95 PRO A O 1
ATOM 690 N N . VAL A 1 96 ? 34.014 3.803 -6.809 1.00 72.31 96 VAL A N 1
ATOM 691 C CA . VAL A 1 96 ? 34.441 2.450 -6.452 1.00 72.31 96 VAL A CA 1
ATOM 692 C C . VAL A 1 96 ? 33.662 1.460 -7.307 1.00 72.31 96 VAL A C 1
ATOM 694 O O . VAL A 1 96 ? 32.453 1.301 -7.155 1.00 72.31 96 VAL A O 1
ATOM 697 N N . THR A 1 97 ? 34.351 0.803 -8.233 1.00 73.44 97 THR A N 1
ATOM 698 C CA . THR A 1 97 ? 33.804 -0.300 -9.022 1.00 73.44 97 THR A CA 1
ATOM 699 C C . THR A 1 97 ? 33.684 -1.528 -8.114 1.00 73.44 97 THR A C 1
ATOM 701 O O . THR A 1 97 ? 34.711 -2.051 -7.673 1.00 73.44 97 THR A O 1
ATOM 704 N N . PRO A 1 98 ? 32.471 -2.013 -7.789 1.00 67.06 98 PRO A N 1
ATOM 705 C CA . PRO A 1 98 ? 32.338 -3.249 -7.034 1.00 67.06 98 PRO A CA 1
ATOM 706 C C . PRO A 1 98 ? 32.876 -4.407 -7.880 1.00 67.06 98 PRO A C 1
ATOM 708 O O . PRO A 1 98 ? 32.506 -4.569 -9.044 1.00 67.06 98 PRO A O 1
ATOM 711 N N . SER A 1 99 ? 33.772 -5.206 -7.300 1.00 73.00 99 SER A N 1
ATOM 712 C CA . SER A 1 99 ? 34.239 -6.434 -7.944 1.00 73.00 99 SER A CA 1
ATOM 713 C C . SER A 1 99 ? 33.066 -7.414 -8.094 1.00 73.00 99 SER A C 1
ATOM 715 O O . SER A 1 99 ? 32.281 -7.552 -7.151 1.00 73.00 99 SER A O 1
ATOM 717 N N . PRO A 1 100 ? 32.922 -8.099 -9.242 1.00 66.94 100 PRO A N 1
ATOM 718 C CA . PRO A 1 100 ? 31.856 -9.071 -9.448 1.00 66.94 100 PRO A CA 1
ATOM 719 C C . PRO A 1 100 ? 31.958 -10.202 -8.421 1.00 66.94 100 PRO A C 1
ATOM 721 O O . PRO A 1 100 ? 32.920 -10.968 -8.419 1.00 66.94 100 PRO A O 1
ATOM 724 N N . VAL A 1 101 ? 30.960 -10.322 -7.548 1.00 72.94 101 VAL A N 1
ATOM 725 C CA . VAL A 1 101 ? 30.809 -11.499 -6.690 1.00 72.94 101 VAL A CA 1
ATOM 726 C C . VAL A 1 101 ? 30.116 -12.571 -7.520 1.00 72.94 101 VAL A C 1
ATOM 728 O O . VAL A 1 101 ? 28.965 -12.404 -7.921 1.00 72.94 101 VAL A O 1
ATOM 731 N N . ALA A 1 102 ? 30.825 -13.661 -7.809 1.00 71.75 102 ALA A N 1
ATOM 732 C CA . ALA A 1 102 ? 30.246 -14.827 -8.461 1.00 71.75 102 ALA A CA 1
ATOM 733 C C . ALA A 1 102 ? 29.170 -15.439 -7.540 1.00 71.75 102 ALA A C 1
ATOM 735 O O . ALA A 1 102 ? 29.485 -15.773 -6.393 1.00 71.75 102 ALA A O 1
ATOM 736 N N . PRO A 1 103 ? 27.913 -15.591 -7.994 1.00 64.31 103 PRO A N 1
ATOM 737 C CA . PRO A 1 103 ? 26.890 -16.281 -7.223 1.00 64.31 103 PRO A CA 1
ATOM 738 C C . PRO A 1 103 ? 27.331 -17.725 -6.980 1.00 64.31 103 PRO A C 1
ATOM 740 O O . PRO A 1 103 ? 27.541 -18.489 -7.923 1.00 64.31 103 PRO A O 1
ATOM 743 N N . GLY A 1 104 ? 27.501 -18.092 -5.711 1.00 72.88 104 GLY A N 1
ATOM 744 C CA . GLY A 1 104 ? 27.738 -19.477 -5.333 1.00 72.88 104 GLY A CA 1
ATOM 745 C C . GLY A 1 104 ? 26.526 -20.357 -5.674 1.00 72.88 104 GLY A C 1
ATOM 746 O O . GLY A 1 104 ? 25.400 -19.857 -5.753 1.00 72.88 104 GLY A O 1
ATOM 747 N N . PRO A 1 105 ? 26.729 -21.668 -5.874 1.00 64.88 105 PRO A N 1
ATOM 748 C CA . PRO A 1 105 ? 25.643 -22.606 -6.122 1.00 64.88 105 PRO A CA 1
ATOM 749 C C . PRO A 1 105 ? 24.685 -22.636 -4.925 1.00 64.88 105 PRO A C 1
ATOM 751 O O . PRO A 1 105 ? 25.054 -23.032 -3.820 1.00 64.88 105 PRO A O 1
ATOM 754 N N . VAL A 1 106 ? 23.441 -22.213 -5.148 1.00 61.25 106 VAL A N 1
ATOM 755 C CA . VAL A 1 106 ? 22.358 -22.380 -4.176 1.00 61.25 106 VAL A CA 1
ATOM 756 C C . VAL A 1 106 ? 21.862 -23.820 -4.246 1.00 61.25 106 VAL A C 1
ATOM 758 O O . VAL A 1 106 ? 21.384 -24.281 -5.281 1.00 61.25 106 VAL A O 1
ATOM 761 N N . SER A 1 107 ? 22.018 -24.552 -3.144 1.00 66.44 107 SER A N 1
ATOM 762 C CA . SER A 1 107 ? 21.497 -25.913 -3.029 1.00 66.44 107 SER A CA 1
ATOM 763 C C . SER A 1 107 ? 19.962 -25.858 -3.012 1.00 66.44 107 SER A C 1
ATOM 765 O O . SER A 1 107 ? 19.405 -25.077 -2.234 1.00 66.44 107 SER A O 1
ATOM 767 N N . PRO A 1 108 ? 19.257 -26.624 -3.863 1.00 64.88 108 PRO A N 1
ATOM 768 C CA . PRO A 1 108 ? 17.801 -26.626 -3.881 1.00 64.88 108 PRO A CA 1
ATOM 769 C C . PRO A 1 108 ? 17.259 -27.100 -2.529 1.00 64.88 108 PRO A C 1
ATOM 771 O O . PRO A 1 108 ? 17.654 -28.147 -2.015 1.00 64.88 108 PRO A O 1
ATOM 774 N N . SER A 1 109 ? 16.347 -26.314 -1.955 1.00 63.09 109 SER A N 1
ATOM 775 C CA . SER A 1 109 ? 15.626 -26.705 -0.745 1.00 63.09 109 SER A CA 1
ATOM 776 C C . SER A 1 109 ? 14.806 -27.973 -1.035 1.00 63.09 109 SER A C 1
ATOM 778 O O . SER A 1 109 ? 14.130 -28.015 -2.070 1.00 63.09 109 SER A O 1
ATOM 780 N N . PRO A 1 110 ? 14.853 -29.009 -0.177 1.00 63.47 110 PRO A N 1
ATOM 781 C CA . PRO A 1 110 ? 14.092 -30.237 -0.373 1.00 63.47 110 PRO A CA 1
ATOM 782 C C . PRO A 1 110 ? 12.593 -29.956 -0.518 1.00 63.47 110 PRO A C 1
ATOM 784 O O . PRO A 1 110 ? 12.025 -29.153 0.224 1.00 63.47 110 PRO A O 1
ATOM 787 N N . ALA A 1 111 ? 11.952 -30.635 -1.470 1.00 67.19 111 ALA A N 1
ATOM 788 C CA . ALA A 1 111 ? 10.509 -30.566 -1.660 1.00 67.19 111 ALA A CA 1
ATOM 789 C C . ALA A 1 111 ? 9.779 -31.003 -0.370 1.00 67.19 111 ALA A C 1
ATOM 791 O O . ALA A 1 111 ? 10.163 -32.019 0.219 1.00 67.19 111 ALA A O 1
ATOM 792 N N . PRO A 1 112 ? 8.734 -30.277 0.075 1.00 56.59 112 PRO A N 1
ATOM 793 C CA . PRO A 1 112 ? 7.919 -30.690 1.211 1.00 56.59 112 PRO A CA 1
ATOM 794 C C . PRO A 1 112 ? 7.351 -32.091 0.974 1.00 56.59 112 PRO A C 1
ATOM 796 O O . PRO A 1 112 ? 6.681 -32.340 -0.029 1.00 56.59 112 PRO A O 1
ATOM 799 N N . GLY A 1 113 ? 7.658 -33.015 1.883 1.00 69.88 113 GLY A N 1
ATOM 800 C CA . GLY A 1 113 ? 7.153 -34.381 1.825 1.00 69.88 113 GLY A CA 1
ATOM 801 C C . GLY A 1 113 ? 5.630 -34.449 2.014 1.00 69.88 113 GLY A C 1
ATOM 802 O O . GLY A 1 113 ? 5.021 -33.512 2.538 1.00 69.88 113 GLY A O 1
ATOM 803 N N . PRO A 1 114 ? 4.999 -35.561 1.607 1.00 64.50 114 PRO A N 1
ATOM 804 C CA . PRO A 1 114 ? 3.571 -35.779 1.797 1.00 64.50 114 PRO A CA 1
ATOM 805 C C . PRO A 1 114 ? 3.221 -35.787 3.291 1.00 64.50 114 PRO A C 1
ATOM 807 O O . PRO A 1 114 ? 3.711 -36.616 4.057 1.00 64.50 114 PRO A O 1
ATOM 810 N N . VAL A 1 115 ? 2.353 -34.863 3.706 1.00 56.78 115 VAL A N 1
ATOM 811 C CA . VAL A 1 115 ? 1.768 -34.865 5.049 1.00 56.78 115 VAL A CA 1
ATOM 812 C C . VAL A 1 115 ? 0.689 -35.944 5.113 1.00 56.78 115 VAL A C 1
ATOM 814 O O . VAL A 1 115 ? -0.379 -35.818 4.519 1.00 56.78 115 VAL A O 1
ATOM 817 N N . SER A 1 116 ? 0.990 -37.041 5.808 1.00 62.25 116 SER A N 1
ATOM 818 C CA . SER A 1 116 ? -0.000 -38.072 6.116 1.00 62.25 116 SER A CA 1
ATOM 819 C C . SER A 1 116 ? -1.017 -37.494 7.107 1.00 62.25 116 SER A C 1
ATOM 821 O O . SER A 1 116 ? -0.601 -37.016 8.165 1.00 62.25 116 SER A O 1
ATOM 823 N N . PRO A 1 117 ? -2.330 -37.523 6.821 1.00 60.91 117 PRO A N 1
ATOM 824 C CA . PRO A 1 117 ? -3.331 -37.130 7.801 1.00 60.91 117 PRO A CA 1
ATOM 825 C C . PRO A 1 117 ? -3.248 -38.075 9.004 1.00 60.91 117 PRO A C 1
ATOM 827 O O . PRO A 1 117 ? -3.361 -39.294 8.861 1.00 60.91 117 PRO A O 1
ATOM 830 N N . SER A 1 118 ? -3.008 -37.517 10.191 1.00 59.47 118 SER A N 1
ATOM 831 C CA . SER A 1 118 ? -3.037 -38.284 11.434 1.00 59.47 118 SER A CA 1
ATOM 832 C C . SER A 1 118 ? -4.452 -38.822 11.683 1.00 59.47 118 SER A C 1
ATOM 834 O O . SER A 1 118 ? -5.420 -38.078 11.494 1.00 59.47 118 SER A O 1
ATOM 836 N N . PRO A 1 119 ? -4.599 -40.084 12.124 1.00 67.12 119 PRO A N 1
ATOM 837 C CA . PRO A 1 119 ? -5.889 -40.654 12.486 1.00 67.12 119 PRO A CA 1
ATOM 838 C C . PRO A 1 119 ? -6.572 -39.822 13.573 1.00 67.12 119 PRO A C 1
ATOM 840 O O . PRO A 1 119 ? -5.981 -39.525 14.612 1.00 67.12 119 PRO A O 1
ATOM 843 N N . VAL A 1 120 ? -7.830 -39.455 13.338 1.00 58.91 120 VAL A N 1
ATOM 844 C CA . VAL A 1 120 ? -8.677 -38.819 14.348 1.00 58.91 120 VAL A CA 1
ATOM 845 C C . VAL A 1 120 ? -9.116 -39.908 15.323 1.00 58.91 120 VAL A C 1
ATOM 847 O O . VAL A 1 120 ? -9.975 -40.726 15.000 1.00 58.91 120 VAL A O 1
ATOM 850 N N . THR A 1 121 ? -8.503 -39.950 16.504 1.00 69.31 121 THR A N 1
ATOM 851 C CA . THR A 1 121 ? -8.934 -40.835 17.591 1.00 69.31 121 THR A CA 1
ATOM 852 C C . THR A 1 121 ? -10.276 -40.334 18.139 1.00 69.31 121 THR A C 1
ATOM 854 O O . THR A 1 121 ? -10.351 -39.179 18.568 1.00 69.31 121 THR A O 1
ATOM 857 N N . PRO A 1 122 ? -11.342 -41.156 18.152 1.00 62.75 122 PRO A N 1
ATOM 858 C CA . PRO A 1 122 ? -12.594 -40.812 18.816 1.00 62.75 122 PRO A CA 1
ATOM 859 C C . PRO A 1 122 ? -12.343 -40.526 20.300 1.00 62.75 122 PRO A C 1
ATOM 861 O O . PRO A 1 122 ? -11.697 -41.313 20.993 1.00 62.75 122 PRO A O 1
ATOM 864 N N . GLY A 1 123 ? -12.826 -39.377 20.773 1.00 62.59 123 GLY A N 1
ATOM 865 C CA . GLY A 1 123 ? -12.698 -38.977 22.170 1.00 62.59 123 GLY A CA 1
ATOM 866 C C . GLY A 1 123 ? -13.393 -39.969 23.120 1.00 62.59 123 GLY A C 1
ATOM 867 O O . GLY A 1 123 ? -14.407 -40.560 22.739 1.00 62.59 123 GLY A O 1
ATOM 868 N N . PRO A 1 124 ? -12.882 -40.153 24.351 1.00 64.69 124 PRO A N 1
ATOM 869 C CA . PRO A 1 124 ? -13.488 -41.032 25.348 1.00 64.69 124 PRO A CA 1
ATOM 870 C C . PRO A 1 124 ? -14.937 -40.637 25.654 1.00 64.69 124 PRO A C 1
ATOM 872 O O . PRO A 1 124 ? -15.245 -39.457 25.827 1.00 64.69 124 PRO A O 1
ATOM 875 N N . ALA A 1 125 ? -15.815 -41.636 25.755 1.00 60.81 125 ALA A N 1
ATOM 876 C CA . ALA A 1 125 ? -17.180 -41.459 26.229 1.00 60.81 125 ALA A CA 1
ATOM 877 C C . ALA A 1 125 ? -17.182 -40.828 27.633 1.00 60.81 125 ALA A C 1
ATOM 879 O O . ALA A 1 125 ? -16.404 -41.223 28.504 1.00 60.81 125 ALA A O 1
ATOM 880 N N . LEU A 1 126 ? -18.057 -39.838 27.830 1.00 52.91 126 LEU A N 1
ATOM 881 C CA . LEU A 1 126 ? -18.235 -39.131 29.096 1.00 52.91 126 LEU A CA 1
ATOM 882 C C . LEU A 1 126 ? -18.499 -40.125 30.244 1.00 52.91 126 LEU A C 1
ATOM 884 O O . LEU A 1 126 ? -19.421 -40.938 30.131 1.00 52.91 126 LEU A O 1
ATOM 888 N N . PRO A 1 127 ? -17.737 -40.068 31.353 1.00 56.97 127 PRO A N 1
ATOM 889 C CA . PRO A 1 127 ? -18.040 -40.859 32.534 1.00 56.97 127 PRO A CA 1
ATOM 890 C C . PRO A 1 127 ? -19.364 -40.409 33.164 1.00 56.97 127 PRO A C 1
ATOM 892 O O . PRO A 1 127 ? -19.715 -39.229 33.168 1.00 56.97 127 PRO A O 1
ATOM 895 N N . SER A 1 128 ? -20.086 -41.394 33.696 1.00 62.59 128 SER A N 1
ATOM 896 C CA . SER A 1 128 ? -21.350 -41.239 34.420 1.00 62.59 128 SER A CA 1
ATOM 897 C C . SER A 1 128 ? -21.211 -40.258 35.602 1.00 62.59 128 SER A C 1
ATOM 899 O O . SER A 1 128 ? -20.137 -40.213 36.211 1.00 62.59 128 SER A O 1
ATOM 901 N N . PRO A 1 129 ? -22.255 -39.483 35.964 1.00 58.09 129 PRO A N 1
ATOM 902 C CA . PRO A 1 129 ? -22.173 -38.473 37.017 1.00 58.09 129 PRO A CA 1
ATOM 903 C C . PRO A 1 129 ? -21.842 -39.115 38.369 1.00 58.09 129 PRO A C 1
ATOM 905 O O . PRO A 1 129 ? -22.628 -39.889 38.915 1.00 58.09 129 PRO A O 1
ATOM 908 N N . GLY A 1 130 ? -20.664 -38.800 38.905 1.00 69.19 130 GLY A N 1
ATOM 909 C CA . GLY A 1 130 ? -20.288 -39.145 40.271 1.00 69.19 130 GLY A CA 1
ATOM 910 C C . GLY A 1 130 ? -21.012 -38.272 41.310 1.00 69.19 130 GLY A C 1
ATOM 911 O O . GLY A 1 130 ? -21.589 -37.242 40.954 1.00 69.19 130 GLY A O 1
ATOM 912 N N . PRO A 1 131 ? -20.974 -38.663 42.598 1.00 68.56 131 PRO A N 1
ATOM 913 C CA . PRO A 1 131 ? -21.588 -37.923 43.699 1.00 68.56 131 PRO A CA 1
ATOM 914 C C . PRO A 1 131 ? -21.175 -36.447 43.710 1.00 68.56 131 PRO A C 1
ATOM 916 O O . PRO A 1 131 ? -20.006 -36.121 43.502 1.00 68.56 131 PRO A O 1
ATOM 919 N N . ALA A 1 132 ? -22.153 -35.570 43.951 1.00 59.12 132 ALA A N 1
ATOM 920 C CA . ALA A 1 132 ? -21.998 -34.121 43.925 1.00 59.12 132 ALA A CA 1
ATOM 921 C C . ALA A 1 132 ? -20.805 -33.658 44.777 1.00 59.12 132 ALA A C 1
ATOM 923 O O . ALA A 1 132 ? -20.739 -33.924 45.978 1.00 59.12 132 ALA A O 1
ATOM 924 N N . ALA A 1 133 ? -19.866 -32.957 44.137 1.00 65.19 133 ALA A N 1
ATOM 925 C CA . ALA A 1 133 ? -18.743 -32.329 44.814 1.00 65.19 133 ALA A CA 1
ATOM 926 C C . ALA A 1 133 ? -19.247 -31.287 45.837 1.00 65.19 133 ALA A C 1
ATOM 928 O O . ALA A 1 133 ? -20.249 -30.612 45.573 1.00 65.19 133 ALA A O 1
ATOM 929 N N . PRO A 1 134 ? -18.569 -31.134 46.991 1.00 72.06 134 PRO A N 1
ATOM 930 C CA . PRO A 1 134 ? -18.902 -30.109 47.973 1.00 72.06 134 PRO A CA 1
ATOM 931 C C . PRO A 1 134 ? -18.845 -28.708 47.341 1.00 72.06 134 PRO A C 1
ATOM 933 O O . PRO A 1 134 ? -18.082 -28.490 46.394 1.00 72.06 134 PRO A O 1
ATOM 936 N N . PRO A 1 135 ? -19.652 -27.756 47.843 1.00 73.19 135 PRO A N 1
ATOM 937 C CA . PRO A 1 135 ? -19.763 -26.428 47.258 1.00 73.19 135 PRO A CA 1
ATOM 938 C C . PRO A 1 135 ? -18.382 -25.759 47.176 1.00 73.19 135 PRO A C 1
ATOM 940 O O . PRO A 1 135 ? -17.648 -25.760 48.171 1.00 73.19 135 PRO A O 1
ATOM 943 N N . PRO A 1 136 ? -18.003 -25.198 46.012 1.00 65.81 136 PRO A N 1
ATOM 944 C CA . PRO A 1 136 ? -16.746 -24.483 45.878 1.00 65.81 136 PRO A CA 1
ATOM 945 C C . PRO A 1 136 ? -16.724 -23.320 46.874 1.00 65.81 136 PRO A C 1
ATOM 947 O O . PRO A 1 136 ? -17.685 -22.556 46.977 1.00 65.81 136 PRO A O 1
ATOM 950 N N . GLY A 1 137 ? -15.627 -23.207 47.627 1.00 72.12 137 GLY A N 1
ATOM 951 C CA . GLY A 1 137 ? -15.388 -22.077 48.522 1.00 72.12 137 GLY A CA 1
ATOM 952 C C . GLY A 1 137 ? -15.437 -20.738 47.771 1.00 72.12 137 GLY A C 1
ATOM 953 O O . GLY A 1 137 ? -15.359 -20.721 46.539 1.00 72.12 137 GLY A O 1
ATOM 954 N N . PRO A 1 138 ? -15.569 -19.607 48.486 1.00 71.12 138 PRO A N 1
ATOM 955 C CA . PRO A 1 138 ? -15.693 -18.288 47.876 1.00 71.12 138 PRO A CA 1
ATOM 956 C C . PRO A 1 138 ? -14.534 -18.045 46.906 1.00 71.12 138 PRO A C 1
ATOM 958 O O . PRO A 1 138 ? -13.371 -17.962 47.299 1.00 71.12 138 PRO A O 1
ATOM 961 N N . SER A 1 139 ? -14.867 -17.977 45.617 1.00 64.62 139 SER A N 1
ATOM 962 C CA . SER A 1 139 ? -13.897 -17.729 44.561 1.00 64.62 139 SER A CA 1
ATOM 963 C C . SER A 1 139 ? -13.282 -16.345 44.802 1.00 64.62 139 SER A C 1
ATOM 965 O O . SER A 1 139 ? -14.039 -15.386 44.976 1.00 64.62 139 SER A O 1
ATOM 967 N N . PRO A 1 140 ? -11.942 -16.206 44.834 1.00 70.19 140 PRO A N 1
ATOM 968 C CA . PRO A 1 140 ? -11.304 -14.914 45.039 1.00 70.19 140 PRO A CA 1
ATOM 969 C C . PRO A 1 140 ? -11.825 -13.933 43.990 1.00 70.19 140 PRO A C 1
ATOM 971 O O . PRO A 1 140 ? -11.831 -14.237 42.793 1.00 70.19 140 PRO A O 1
ATOM 974 N N . SER A 1 141 ? -12.318 -12.788 44.466 1.00 67.31 141 SER A N 1
ATOM 975 C CA . SER A 1 141 ? -12.857 -11.714 43.637 1.00 67.31 141 SER A CA 1
ATOM 976 C C . SER A 1 141 ? -11.778 -11.298 42.638 1.00 67.31 141 SER A C 1
ATOM 978 O O . SER A 1 141 ? -10.772 -10.694 43.013 1.00 67.31 141 SER A O 1
ATOM 980 N N . ARG A 1 142 ? -11.923 -11.719 41.376 1.00 66.00 142 ARG A N 1
ATOM 981 C CA . ARG A 1 142 ? -10.978 -11.359 40.318 1.00 66.00 142 ARG A CA 1
ATOM 982 C C . ARG A 1 142 ? -11.055 -9.851 40.153 1.00 66.00 142 ARG A C 1
ATOM 984 O O . ARG A 1 142 ? -12.139 -9.314 39.938 1.00 66.00 142 ARG A O 1
ATOM 991 N N . SER A 1 143 ? -9.911 -9.182 40.259 1.00 70.44 143 SER A N 1
ATOM 992 C CA . SER A 1 143 ? -9.799 -7.764 39.938 1.00 70.44 143 SER A CA 1
ATOM 993 C C . SER A 1 143 ? -10.445 -7.518 38.568 1.00 70.44 143 SER A C 1
ATOM 995 O O . SER A 1 143 ? -10.205 -8.315 37.653 1.00 70.44 143 SER A O 1
ATOM 997 N N . PRO A 1 144 ? -11.285 -6.480 38.419 1.00 76.56 144 PRO A N 1
ATOM 998 C CA . PRO A 1 144 ? -11.948 -6.200 37.154 1.00 76.56 144 PRO A CA 1
ATOM 999 C C . PRO A 1 144 ? -10.892 -6.106 36.053 1.00 76.56 144 PRO A C 1
ATOM 1001 O O . PRO A 1 144 ? -9.929 -5.348 36.164 1.00 76.56 144 PRO A O 1
ATOM 1004 N N . THR A 1 145 ? -11.042 -6.928 35.014 1.00 76.50 145 THR A N 1
ATOM 1005 C CA . THR A 1 145 ? -10.197 -6.850 33.824 1.00 76.50 145 THR A CA 1
ATOM 1006 C C . THR A 1 145 ? -10.318 -5.432 33.263 1.00 76.50 145 THR A C 1
ATOM 1008 O O . THR A 1 145 ? -11.449 -4.982 33.063 1.00 76.50 145 THR A O 1
ATOM 1011 N N . PRO A 1 146 ? -9.202 -4.708 33.044 1.00 77.69 146 PRO A N 1
ATOM 1012 C CA . PRO A 1 146 ? -9.245 -3.374 32.462 1.00 77.69 146 PRO A CA 1
ATOM 1013 C C . PRO A 1 146 ? -10.076 -3.396 31.180 1.00 77.69 146 PRO A C 1
ATOM 1015 O O . PRO A 1 146 ? -9.849 -4.241 30.310 1.00 77.69 146 PRO A O 1
ATOM 1018 N N . ALA A 1 147 ? -11.063 -2.504 31.086 1.00 78.12 147 ALA A N 1
ATOM 1019 C CA . ALA A 1 147 ? -11.855 -2.369 29.874 1.00 78.12 147 ALA A CA 1
ATOM 1020 C C . ALA A 1 147 ? -10.909 -2.073 28.694 1.00 78.12 147 ALA A C 1
ATOM 1022 O O . ALA A 1 147 ? -9.960 -1.297 28.861 1.00 78.12 147 ALA A O 1
ATOM 1023 N N . PRO A 1 148 ? -11.123 -2.692 27.521 1.00 74.62 148 PRO A N 1
ATOM 1024 C CA . PRO A 1 148 ? -10.303 -2.411 26.354 1.00 74.62 148 PRO A CA 1
ATOM 1025 C C . PRO A 1 148 ? -10.362 -0.910 26.029 1.00 74.62 148 PRO A C 1
ATOM 1027 O O . PRO A 1 148 ? -11.419 -0.293 26.196 1.00 74.62 148 PRO A O 1
ATOM 1030 N N . PRO A 1 149 ? -9.246 -0.307 25.585 1.00 78.31 149 PRO A N 1
ATOM 1031 C CA . PRO A 1 149 ? -9.220 1.104 25.232 1.00 78.31 149 PRO A CA 1
ATOM 1032 C C . PRO A 1 149 ? -10.266 1.393 24.151 1.00 78.31 149 PRO A C 1
ATOM 1034 O O . PRO A 1 149 ? -10.356 0.684 23.147 1.00 78.31 149 PRO A O 1
ATOM 1037 N N . SER A 1 150 ? -11.066 2.437 24.367 1.00 83.62 150 SER A N 1
ATOM 1038 C CA . SER A 1 150 ? -12.081 2.877 23.414 1.00 83.62 150 SER A CA 1
ATOM 1039 C C . SER A 1 150 ? -11.424 3.270 22.092 1.00 83.62 150 SER A C 1
ATOM 1041 O O . SER A 1 150 ? -10.487 4.070 22.064 1.00 83.62 150 SER A O 1
ATOM 1043 N N . ARG A 1 151 ? -11.917 2.705 20.988 1.00 88.56 151 ARG A N 1
ATOM 1044 C CA . ARG A 1 151 ? -11.448 3.019 19.634 1.00 88.56 151 ARG A CA 1
ATOM 1045 C C . ARG A 1 151 ? -11.673 4.514 19.338 1.00 88.56 151 ARG A C 1
ATOM 1047 O O . ARG A 1 151 ? -12.746 5.019 19.672 1.00 88.56 151 ARG A O 1
ATOM 1054 N N . PRO A 1 152 ? -10.719 5.228 18.710 1.00 91.62 152 PRO A N 1
ATOM 1055 C CA . PRO A 1 152 ? -10.934 6.615 18.295 1.00 91.62 152 PRO A CA 1
ATOM 1056 C C . PRO A 1 152 ? -12.144 6.739 17.358 1.00 91.62 152 PRO A C 1
ATOM 1058 O O . PRO A 1 152 ? -12.311 5.897 16.476 1.00 91.62 152 PRO A O 1
ATOM 1061 N N . ALA A 1 153 ? -12.947 7.799 17.510 1.00 91.44 153 ALA A N 1
ATOM 1062 C CA . ALA A 1 153 ? -14.143 8.038 16.688 1.00 91.44 153 ALA A CA 1
ATOM 1063 C C . ALA A 1 153 ? -13.830 8.093 15.179 1.00 91.44 153 ALA A C 1
ATOM 1065 O O . ALA A 1 153 ? -14.596 7.605 14.357 1.00 91.44 153 ALA A O 1
ATOM 1066 N N . ASP A 1 154 ? -12.652 8.612 14.837 1.00 95.12 154 ASP A N 1
ATOM 1067 C CA . ASP A 1 154 ? -12.177 8.796 13.464 1.00 95.12 154 ASP A CA 1
ATOM 1068 C C . ASP A 1 154 ? -11.611 7.517 12.822 1.00 95.12 154 ASP A C 1
ATOM 1070 O O . ASP A 1 154 ? -11.172 7.539 11.671 1.00 95.12 154 ASP A O 1
ATOM 1074 N N . PHE A 1 155 ? -11.520 6.405 13.559 1.00 95.25 155 PHE A N 1
ATOM 1075 C CA . PHE A 1 155 ? -10.791 5.230 13.083 1.00 95.25 155 PHE A CA 1
ATOM 1076 C C . PHE A 1 155 ? -11.373 4.674 11.783 1.00 95.25 155 PHE A C 1
ATOM 1078 O O . PHE A 1 155 ? -10.616 4.347 10.869 1.00 95.25 155 PHE A O 1
ATOM 1085 N N . ASP A 1 156 ? -12.698 4.546 11.704 1.00 94.62 156 ASP A N 1
ATOM 1086 C CA . ASP A 1 156 ? -13.352 3.912 10.559 1.00 94.62 156 ASP A CA 1
ATOM 1087 C C . ASP A 1 156 ? -13.159 4.726 9.275 1.00 94.62 156 ASP A C 1
ATOM 1089 O O . ASP A 1 156 ? -12.848 4.153 8.235 1.00 94.62 156 ASP A O 1
ATOM 1093 N N . GLU A 1 157 ? -13.213 6.057 9.357 1.00 96.88 157 GLU A N 1
ATOM 1094 C CA . GLU A 1 157 ? -12.917 6.952 8.232 1.00 96.88 157 GLU A CA 1
ATOM 1095 C C . GLU A 1 157 ? -11.466 6.787 7.744 1.00 96.88 157 GLU A C 1
ATOM 1097 O O . GLU A 1 157 ? -11.212 6.586 6.553 1.00 96.88 157 GLU A O 1
ATOM 1102 N N . VAL A 1 158 ? -10.501 6.832 8.669 1.00 97.25 158 VAL A N 1
ATOM 1103 C CA . VAL A 1 158 ? -9.068 6.708 8.353 1.00 97.25 158 VAL A CA 1
ATOM 1104 C C . VAL A 1 158 ? -8.755 5.325 7.775 1.00 97.25 158 VAL A C 1
ATOM 1106 O O . VAL A 1 158 ? -7.963 5.214 6.839 1.00 97.25 158 VAL A O 1
ATOM 1109 N N . ASN A 1 159 ? -9.400 4.275 8.285 1.00 97.00 159 ASN A N 1
ATOM 1110 C CA . ASN A 1 159 ? -9.244 2.916 7.782 1.00 97.00 159 ASN A CA 1
ATOM 1111 C C . ASN A 1 159 ? -9.847 2.742 6.377 1.00 97.00 159 ASN A C 1
ATOM 1113 O O . ASN A 1 159 ? -9.212 2.114 5.532 1.00 97.00 159 ASN A O 1
ATOM 1117 N N . SER A 1 160 ? -11.013 3.331 6.093 1.00 97.19 160 SER A N 1
ATOM 1118 C CA . SER A 1 160 ? -11.591 3.337 4.740 1.00 97.19 160 SER A CA 1
ATOM 1119 C C . SER A 1 160 ? -10.675 4.049 3.743 1.00 97.19 160 SER A C 1
ATOM 1121 O O . SER A 1 160 ? -10.322 3.471 2.715 1.00 97.19 160 SER A O 1
ATOM 1123 N N . ARG A 1 161 ? -10.175 5.245 4.091 1.00 97.56 161 ARG A N 1
ATOM 1124 C CA . ARG A 1 161 ? -9.220 5.982 3.242 1.00 97.56 161 ARG A CA 1
ATOM 1125 C C . ARG A 1 161 ? -7.938 5.184 2.995 1.00 97.56 161 ARG A C 1
ATOM 1127 O O . ARG A 1 161 ? -7.409 5.199 1.886 1.00 97.56 161 ARG A O 1
ATOM 1134 N N . PHE A 1 162 ? -7.443 4.467 4.004 1.00 97.62 162 PHE A N 1
ATOM 1135 C CA . PHE A 1 162 ? -6.280 3.593 3.852 1.00 97.62 162 PHE A CA 1
ATOM 1136 C C . PHE A 1 162 ? -6.529 2.471 2.835 1.00 97.62 162 PHE A C 1
ATOM 1138 O O . PHE A 1 162 ? -5.656 2.196 2.010 1.00 97.62 162 PHE A O 1
ATOM 1145 N N . ILE A 1 163 ? -7.705 1.835 2.874 1.00 96.50 163 ILE A N 1
ATOM 1146 C CA . ILE A 1 163 ? -8.078 0.775 1.927 1.00 96.50 163 ILE A CA 1
ATOM 1147 C C . ILE A 1 163 ? -8.088 1.330 0.497 1.00 96.50 163 ILE A C 1
ATOM 1149 O O . ILE A 1 163 ? -7.419 0.758 -0.369 1.00 96.50 163 ILE A O 1
ATOM 1153 N N . ASP A 1 164 ? -8.727 2.478 0.269 1.00 97.12 164 ASP A N 1
ATOM 1154 C CA . ASP A 1 164 ? -8.771 3.124 -1.050 1.00 97.12 164 ASP A CA 1
ATOM 1155 C C . ASP A 1 164 ? -7.367 3.477 -1.563 1.00 97.12 164 ASP A C 1
ATOM 1157 O O . ASP A 1 164 ? -6.996 3.147 -2.697 1.00 97.12 164 ASP A O 1
ATOM 1161 N N . LEU A 1 165 ? -6.546 4.090 -0.705 1.00 96.62 165 LEU A N 1
ATOM 1162 C CA . LEU A 1 165 ? -5.173 4.469 -1.038 1.00 96.62 165 LEU A CA 1
ATOM 1163 C C . LEU A 1 165 ? -4.301 3.241 -1.334 1.00 96.62 165 LEU A C 1
ATOM 1165 O O . LEU A 1 165 ? -3.486 3.266 -2.258 1.00 96.62 165 LEU A O 1
ATOM 1169 N N . SER A 1 166 ? -4.495 2.141 -0.600 1.00 96.56 166 SER A N 1
ATOM 1170 C CA . SER A 1 166 ? -3.793 0.878 -0.846 1.00 96.56 166 SER A CA 1
ATOM 1171 C C . SER A 1 166 ? -4.162 0.259 -2.195 1.00 96.56 166 SER A C 1
ATOM 1173 O O . SER A 1 166 ? -3.280 -0.227 -2.908 1.00 96.56 166 SER A O 1
ATOM 1175 N N . GLY A 1 167 ? -5.433 0.358 -2.600 1.00 96.81 167 GLY A N 1
ATOM 1176 C CA . GLY A 1 167 ? -5.889 -0.045 -3.928 1.00 96.81 167 GLY A CA 1
ATOM 1177 C C . GLY A 1 167 ? -5.197 0.755 -5.032 1.00 96.81 167 GLY A C 1
ATOM 1178 O O . GLY A 1 167 ? -4.652 0.172 -5.975 1.00 96.81 167 GLY A O 1
ATOM 1179 N N . GLN A 1 168 ? -5.126 2.081 -4.878 1.00 96.12 168 GLN A N 1
ATOM 1180 C CA . GLN A 1 168 ? -4.430 2.954 -5.830 1.00 96.12 168 GLN A CA 1
ATOM 1181 C C . GLN A 1 168 ? -2.921 2.670 -5.894 1.00 96.12 168 GLN A C 1
ATOM 1183 O O . GLN A 1 168 ? -2.358 2.580 -6.988 1.00 96.12 168 GLN A O 1
ATOM 1188 N N . ALA A 1 169 ? -2.268 2.477 -4.746 1.00 96.12 169 ALA A N 1
ATOM 1189 C CA . ALA A 1 169 ? -0.847 2.144 -4.665 1.00 96.12 169 ALA A CA 1
ATOM 1190 C C . ALA A 1 169 ? -0.520 0.808 -5.351 1.00 96.12 169 ALA A C 1
ATOM 1192 O O . ALA A 1 169 ? 0.476 0.709 -6.073 1.00 96.12 169 ALA A O 1
ATOM 1193 N N . ASN A 1 170 ? -1.379 -0.202 -5.191 1.00 96.12 170 ASN A N 1
ATOM 1194 C CA . ASN A 1 170 ? -1.227 -1.494 -5.861 1.00 96.12 170 ASN A CA 1
ATOM 1195 C C . ASN A 1 170 ? -1.403 -1.379 -7.381 1.00 96.12 170 ASN A C 1
ATOM 1197 O O . ASN A 1 170 ? -0.596 -1.931 -8.133 1.00 96.12 170 ASN A O 1
ATOM 1201 N N . ALA A 1 171 ? -2.407 -0.629 -7.846 1.00 95.31 171 ALA A N 1
ATOM 1202 C CA . ALA A 1 171 ? -2.598 -0.366 -9.273 1.00 95.31 171 ALA A CA 1
ATOM 1203 C C . ALA A 1 171 ? -1.379 0.353 -9.880 1.00 95.31 171 ALA A C 1
ATOM 1205 O O . ALA A 1 171 ? -0.878 -0.044 -10.935 1.00 95.31 171 ALA A O 1
ATOM 1206 N N . MET A 1 172 ? -0.841 1.348 -9.169 1.00 94.88 172 MET A N 1
ATOM 1207 C CA . MET A 1 172 ? 0.368 2.067 -9.571 1.00 94.88 172 MET A CA 1
ATOM 1208 C C . MET A 1 172 ? 1.593 1.147 -9.631 1.00 94.88 172 MET A C 1
ATOM 1210 O O . MET A 1 172 ? 2.342 1.173 -10.606 1.00 94.88 172 MET A O 1
ATOM 1214 N N . SER A 1 173 ? 1.787 0.295 -8.622 1.00 94.62 173 SER A N 1
ATOM 1215 C CA . SER A 1 173 ? 2.907 -0.651 -8.589 1.00 94.62 173 SER A CA 1
ATOM 1216 C C . SER A 1 173 ? 2.871 -1.613 -9.782 1.00 94.62 173 SER A C 1
ATOM 1218 O O . SER A 1 173 ? 3.904 -1.840 -10.415 1.00 94.62 173 SER A O 1
ATOM 1220 N N . ARG A 1 174 ? 1.680 -2.099 -10.165 1.00 95.44 174 ARG A N 1
ATOM 1221 C CA . ARG A 1 174 ? 1.494 -2.917 -11.376 1.00 95.44 174 ARG A CA 1
ATOM 1222 C C . ARG A 1 174 ? 1.827 -2.140 -12.653 1.00 95.44 174 ARG A C 1
ATOM 1224 O O . ARG A 1 174 ? 2.504 -2.688 -13.522 1.00 95.44 174 ARG A O 1
ATOM 1231 N N . SER A 1 175 ? 1.413 -0.873 -12.745 1.00 94.19 175 SER A N 1
ATOM 1232 C CA . SER A 1 175 ? 1.749 0.001 -13.879 1.00 94.19 175 SER A CA 1
ATOM 1233 C C . SER A 1 175 ? 3.263 0.172 -14.021 1.00 94.19 175 SER A C 1
ATOM 1235 O O . SER A 1 175 ? 3.832 -0.145 -15.064 1.00 94.19 175 SER A O 1
ATOM 1237 N N . VAL A 1 176 ? 3.957 0.543 -12.944 1.00 93.31 176 VAL A N 1
ATOM 1238 C CA . VAL A 1 176 ? 5.417 0.713 -12.969 1.00 93.31 176 VAL A CA 1
ATOM 1239 C C . VAL A 1 176 ? 6.135 -0.607 -13.266 1.00 93.31 176 VAL A C 1
ATOM 1241 O O . VAL A 1 176 ? 7.100 -0.619 -14.030 1.00 93.31 176 VAL A O 1
ATOM 1244 N N . ALA A 1 177 ? 5.653 -1.736 -12.738 1.00 93.38 177 ALA A N 1
ATOM 1245 C CA . ALA A 1 177 ? 6.197 -3.050 -13.078 1.00 93.38 177 ALA A CA 1
ATOM 1246 C C . ALA A 1 177 ? 6.038 -3.372 -14.575 1.00 93.38 177 ALA A C 1
ATOM 1248 O O . ALA A 1 177 ? 6.930 -3.984 -15.166 1.00 93.38 177 ALA A O 1
ATOM 1249 N N . SER A 1 178 ? 4.937 -2.944 -15.202 1.00 93.19 178 SER A N 1
ATOM 1250 C CA . SER A 1 178 ? 4.733 -3.094 -16.647 1.00 93.19 178 SER A CA 1
ATOM 1251 C C . SER A 1 178 ? 5.674 -2.200 -17.464 1.00 93.19 178 SER A C 1
ATOM 1253 O O . SER A 1 178 ? 6.294 -2.682 -18.410 1.00 93.19 178 SER A O 1
ATOM 1255 N N . ILE A 1 179 ? 5.890 -0.950 -17.039 1.00 91.19 179 ILE A N 1
ATOM 1256 C CA . ILE A 1 179 ? 6.848 -0.027 -17.669 1.00 91.19 179 ILE A CA 1
ATOM 1257 C C . ILE A 1 179 ? 8.265 -0.594 -17.572 1.00 91.19 179 ILE A C 1
ATOM 1259 O O . ILE A 1 179 ? 8.981 -0.631 -18.568 1.00 91.19 179 ILE A O 1
ATOM 1263 N N . ARG A 1 180 ? 8.651 -1.127 -16.407 1.00 91.19 180 ARG A N 1
ATOM 1264 C CA . ARG A 1 180 ? 9.967 -1.749 -16.199 1.00 91.19 180 ARG A CA 1
ATOM 1265 C C . ARG A 1 180 ? 10.215 -2.925 -17.147 1.00 91.19 180 ARG A C 1
ATOM 1267 O O . ARG A 1 180 ? 11.340 -3.102 -17.603 1.00 91.19 180 ARG A O 1
ATOM 1274 N N . LYS A 1 181 ? 9.185 -3.721 -17.456 1.00 93.19 181 LYS A N 1
ATOM 1275 C CA . LYS A 1 181 ? 9.304 -4.814 -18.436 1.00 93.19 181 LYS A CA 1
ATOM 1276 C C . LYS A 1 181 ? 9.591 -4.297 -19.851 1.00 93.19 181 LYS A C 1
ATOM 1278 O O . LYS A 1 181 ? 10.293 -4.975 -20.591 1.00 93.19 181 LYS A O 1
ATOM 1283 N N . ASN A 1 182 ? 9.086 -3.114 -20.201 1.00 92.00 182 ASN A N 1
ATOM 1284 C CA . ASN A 1 182 ? 9.223 -2.532 -21.539 1.00 92.00 182 ASN A CA 1
ATOM 1285 C C . ASN A 1 182 ? 10.434 -1.589 -21.678 1.00 92.00 182 ASN A C 1
ATOM 1287 O O . ASN A 1 182 ? 10.933 -1.402 -22.784 1.00 92.00 182 ASN A O 1
ATOM 1291 N N . ALA A 1 183 ? 10.924 -1.015 -20.577 1.00 88.06 183 ALA A N 1
ATOM 1292 C CA . ALA A 1 183 ? 12.032 -0.062 -20.547 1.00 88.06 183 ALA A CA 1
ATOM 1293 C C . ALA A 1 183 ? 13.035 -0.428 -19.431 1.00 88.06 183 ALA A C 1
ATOM 1295 O O . ALA A 1 183 ? 12.972 0.121 -18.329 1.00 88.06 183 ALA A O 1
ATOM 1296 N N . PRO A 1 184 ? 13.977 -1.357 -19.689 1.00 79.69 184 PRO A N 1
ATOM 1297 C CA . PRO A 1 184 ? 14.930 -1.825 -18.677 1.00 79.69 184 PRO A CA 1
ATOM 1298 C C . PRO A 1 184 ? 15.961 -0.765 -18.251 1.00 79.69 184 PRO A C 1
ATOM 1300 O O . PRO A 1 184 ? 16.599 -0.916 -17.211 1.00 79.69 184 PRO A O 1
ATOM 1303 N N . TYR A 1 185 ? 16.119 0.320 -19.016 1.00 84.19 185 TYR A N 1
ATOM 1304 C CA . TYR A 1 185 ? 17.053 1.406 -18.725 1.00 84.19 185 TYR A CA 1
ATOM 1305 C C . TYR A 1 185 ? 16.282 2.689 -18.384 1.00 84.19 185 TYR A C 1
ATOM 1307 O O . TYR A 1 185 ? 15.554 3.208 -19.222 1.00 84.19 185 TYR A O 1
ATOM 1315 N N . GLY A 1 186 ? 16.448 3.208 -17.159 1.00 79.19 186 GLY A N 1
ATOM 1316 C CA . GLY A 1 186 ? 15.939 4.534 -16.763 1.00 79.19 186 GLY A CA 1
ATOM 1317 C C . GLY A 1 186 ? 14.920 4.585 -15.615 1.00 79.19 186 GLY A C 1
ATOM 1318 O O . GLY A 1 186 ? 14.563 5.678 -15.185 1.00 79.19 186 GLY A O 1
ATOM 1319 N N . THR A 1 187 ? 14.489 3.458 -15.033 1.00 84.56 187 THR A N 1
ATOM 1320 C CA . THR A 1 187 ? 13.446 3.467 -13.978 1.00 84.56 187 THR A CA 1
ATOM 1321 C C . THR A 1 187 ? 13.919 3.901 -12.587 1.00 84.56 187 THR A C 1
ATOM 1323 O O . THR A 1 187 ? 13.108 3.954 -11.665 1.00 84.56 187 THR A O 1
ATOM 1326 N N . GLY A 1 188 ? 15.197 4.250 -12.399 1.00 88.12 188 GLY A N 1
ATOM 1327 C CA . GLY A 1 188 ? 15.765 4.518 -11.068 1.00 88.12 188 GLY A CA 1
ATOM 1328 C C . GLY A 1 188 ? 15.018 5.589 -10.258 1.00 88.12 188 GLY A C 1
ATOM 1329 O O . GLY A 1 188 ? 14.926 5.487 -9.036 1.00 88.12 188 GLY A O 1
ATOM 1330 N N . ARG A 1 189 ? 14.412 6.583 -10.927 1.00 88.69 189 ARG A N 1
ATOM 1331 C CA . ARG A 1 189 ? 13.577 7.607 -10.268 1.00 88.69 189 ARG A CA 1
ATOM 1332 C C . ARG A 1 189 ? 12.224 7.065 -9.790 1.00 88.69 189 ARG A C 1
ATOM 1334 O O . ARG A 1 189 ? 11.766 7.446 -8.715 1.00 88.69 189 ARG A O 1
ATOM 1341 N N . LEU A 1 190 ? 11.612 6.159 -10.556 1.00 92.31 190 LEU A N 1
ATOM 1342 C CA . LEU A 1 190 ? 10.340 5.515 -10.207 1.00 92.31 190 LEU A CA 1
ATOM 1343 C C . LEU A 1 190 ? 10.518 4.558 -9.020 1.00 92.31 190 LEU A C 1
ATOM 1345 O O . LEU A 1 190 ? 9.680 4.526 -8.120 1.00 92.31 190 LEU A O 1
ATOM 1349 N N . ASP A 1 191 ? 11.638 3.831 -8.980 1.00 91.75 191 ASP A N 1
ATOM 1350 C CA . ASP A 1 191 ? 11.948 2.879 -7.907 1.00 91.75 191 ASP A CA 1
ATOM 1351 C C . ASP A 1 191 ? 12.099 3.560 -6.535 1.00 91.75 191 ASP A C 1
ATOM 1353 O O . ASP A 1 191 ? 11.584 3.063 -5.527 1.00 91.75 191 ASP A O 1
ATOM 1357 N N . GLY A 1 192 ? 12.746 4.732 -6.489 1.00 93.50 192 GLY A N 1
ATOM 1358 C CA . GLY A 1 192 ? 12.883 5.513 -5.256 1.00 93.50 192 GLY A CA 1
ATOM 1359 C C . GLY A 1 192 ? 11.537 6.009 -4.719 1.00 93.50 192 GLY A C 1
ATOM 1360 O O . GLY A 1 192 ? 11.233 5.848 -3.531 1.00 93.50 192 GLY A O 1
ATOM 1361 N N . ALA A 1 193 ? 10.698 6.562 -5.599 1.00 94.62 193 ALA A N 1
ATOM 1362 C CA . ALA A 1 193 ? 9.369 7.042 -5.227 1.00 94.62 193 ALA A CA 1
ATOM 1363 C C . ALA A 1 193 ? 8.450 5.894 -4.772 1.00 94.62 193 ALA A C 1
ATOM 1365 O O . ALA A 1 193 ? 7.772 6.020 -3.751 1.00 94.62 193 ALA A O 1
ATOM 1366 N N . MET A 1 194 ? 8.481 4.744 -5.457 1.00 95.50 194 MET A N 1
ATOM 1367 C CA . MET A 1 194 ? 7.694 3.570 -5.067 1.00 95.50 194 MET A CA 1
ATOM 1368 C C . MET A 1 194 ? 8.130 3.003 -3.711 1.00 95.50 194 MET A C 1
ATOM 1370 O O . MET A 1 194 ? 7.276 2.702 -2.878 1.00 95.50 194 MET A O 1
ATOM 1374 N N . SER A 1 195 ? 9.437 2.900 -3.457 1.00 95.94 195 SER A N 1
ATOM 1375 C CA . SER A 1 195 ? 9.958 2.418 -2.169 1.00 95.94 195 SER A CA 1
ATOM 1376 C C . SER A 1 195 ? 9.530 3.331 -1.014 1.00 95.94 195 SER A C 1
ATOM 1378 O O . SER A 1 195 ? 9.128 2.855 0.049 1.00 95.94 195 SER A O 1
ATOM 1380 N N . SER A 1 196 ? 9.542 4.647 -1.248 1.00 96.31 196 SER A N 1
ATOM 1381 C CA . SER A 1 196 ? 9.124 5.654 -0.264 1.00 96.31 196 SER A CA 1
ATOM 1382 C C . SER A 1 196 ? 7.617 5.587 0.014 1.00 96.31 196 SER A C 1
ATOM 1384 O O . SER A 1 196 ? 7.193 5.595 1.171 1.00 96.31 196 SER A O 1
ATOM 1386 N N . MET A 1 197 ? 6.807 5.422 -1.036 1.00 97.06 197 MET A N 1
ATOM 1387 C CA . MET A 1 197 ? 5.365 5.179 -0.931 1.00 97.06 197 MET A CA 1
ATOM 1388 C C . MET A 1 197 ? 5.062 3.909 -0.122 1.00 97.06 197 MET A C 1
ATOM 1390 O O . MET A 1 197 ? 4.252 3.950 0.803 1.00 97.06 197 MET A O 1
ATOM 1394 N N . GLN A 1 198 ? 5.721 2.786 -0.431 1.00 96.06 198 GLN A N 1
ATOM 1395 C CA . GLN A 1 198 ? 5.509 1.510 0.265 1.00 96.06 198 GLN A CA 1
ATOM 1396 C C . GLN A 1 198 ? 5.889 1.584 1.745 1.00 96.06 198 GLN A C 1
ATOM 1398 O O . GLN A 1 198 ? 5.166 1.053 2.592 1.00 96.06 198 GLN A O 1
ATOM 1403 N N . LEU A 1 199 ? 7.003 2.248 2.067 1.00 97.38 199 LEU A N 1
ATOM 1404 C CA . LEU A 1 199 ? 7.418 2.469 3.450 1.00 97.38 199 LEU A CA 1
ATOM 1405 C C . LEU A 1 199 ? 6.361 3.274 4.212 1.00 97.38 199 LEU A C 1
ATOM 1407 O O . LEU A 1 199 ? 5.954 2.883 5.305 1.00 97.38 199 LEU A O 1
ATOM 1411 N N . SER A 1 200 ? 5.872 4.356 3.607 1.00 97.88 200 SER A N 1
ATOM 1412 C CA . SER A 1 200 ? 4.859 5.209 4.220 1.00 97.88 200 SER A CA 1
ATOM 1413 C C . SER A 1 200 ? 3.527 4.470 4.425 1.00 97.88 200 SER A C 1
ATOM 1415 O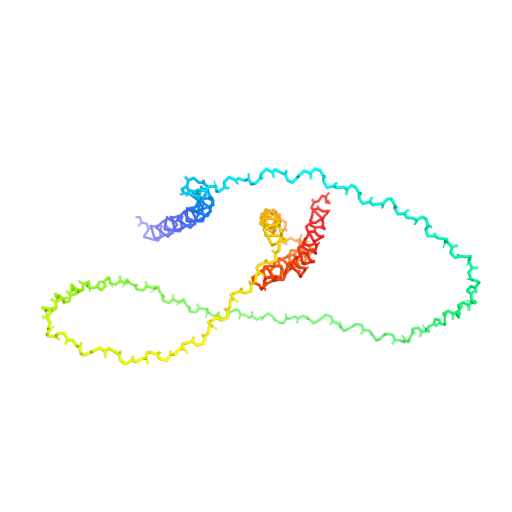 O . SER A 1 200 ? 2.965 4.500 5.518 1.00 97.88 200 SER A O 1
ATOM 1417 N N . MET A 1 201 ? 3.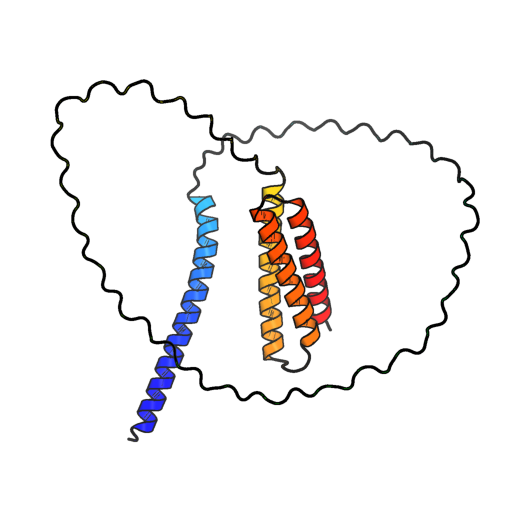081 3.671 3.449 1.00 98.00 201 MET A N 1
ATOM 1418 C CA . MET A 1 201 ? 1.902 2.804 3.600 1.00 98.00 201 MET A CA 1
ATOM 1419 C C . MET A 1 201 ? 2.065 1.774 4.729 1.00 98.00 201 MET A C 1
ATOM 1421 O O . MET A 1 201 ? 1.122 1.525 5.483 1.00 98.00 201 MET A O 1
ATOM 1425 N N . ARG A 1 202 ? 3.262 1.196 4.897 1.00 98.00 202 ARG A N 1
ATOM 1426 C CA . ARG A 1 202 ? 3.551 0.255 5.993 1.00 98.00 202 ARG A CA 1
ATOM 1427 C C . ARG A 1 202 ? 3.497 0.946 7.359 1.00 98.00 202 ARG A C 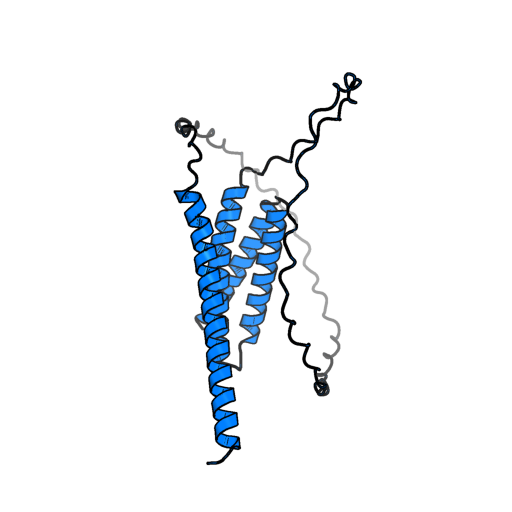1
ATOM 1429 O O . ARG A 1 202 ? 2.909 0.400 8.291 1.00 98.00 202 ARG A O 1
ATOM 1436 N N . ASN A 1 203 ? 4.043 2.157 7.458 1.00 97.81 203 ASN A N 1
ATOM 1437 C CA . ASN A 1 203 ? 3.977 2.970 8.672 1.00 97.81 203 ASN A CA 1
ATOM 1438 C C . ASN A 1 203 ? 2.534 3.382 9.000 1.00 97.81 203 ASN A C 1
ATOM 1440 O O . ASN A 1 203 ? 2.128 3.307 10.159 1.00 97.81 203 ASN A O 1
ATOM 1444 N N . ALA A 1 204 ? 1.739 3.755 7.990 1.00 98.06 204 ALA A N 1
ATOM 1445 C CA . ALA A 1 204 ? 0.320 4.065 8.159 1.00 98.06 204 ALA A CA 1
ATOM 1446 C C . ALA A 1 204 ? -0.453 2.861 8.711 1.00 98.06 204 ALA A C 1
ATOM 1448 O O . ALA A 1 204 ? -1.234 3.008 9.653 1.00 98.06 204 ALA A O 1
ATOM 1449 N N . ARG A 1 205 ? -0.185 1.660 8.181 1.00 97.88 205 ARG A N 1
ATOM 1450 C CA . ARG A 1 205 ? -0.802 0.428 8.676 1.00 97.88 205 ARG A CA 1
ATOM 1451 C C . ARG A 1 205 ? -0.431 0.146 10.128 1.00 97.88 205 ARG A C 1
ATOM 1453 O O . ARG A 1 205 ? -1.311 -0.113 10.938 1.00 97.88 205 ARG A O 1
ATOM 1460 N N . GLN A 1 206 ? 0.851 0.259 10.466 1.00 97.50 206 GLN A N 1
ATOM 1461 C CA . GLN A 1 206 ? 1.322 0.044 11.833 1.00 97.50 206 GLN A CA 1
ATOM 1462 C C . GLN A 1 206 ? 0.725 1.061 12.819 1.00 97.50 206 GLN A C 1
ATOM 1464 O O . GLN A 1 206 ? 0.445 0.714 13.965 1.00 97.50 206 GLN A O 1
ATOM 1469 N N . ALA A 1 207 ? 0.519 2.308 12.387 1.00 96.69 207 ALA A N 1
ATOM 1470 C CA . ALA A 1 207 ? -0.158 3.322 13.188 1.00 96.69 207 ALA A CA 1
ATOM 1471 C C . ALA A 1 207 ? -1.639 2.966 13.410 1.00 96.69 207 ALA A C 1
ATOM 1473 O O . ALA A 1 207 ? -2.101 3.001 14.550 1.00 96.69 207 ALA A O 1
ATOM 1474 N N . LEU A 1 208 ? -2.353 2.523 12.367 1.00 96.25 208 LEU A N 1
ATOM 1475 C CA . LEU A 1 208 ? -3.730 2.024 12.486 1.00 96.25 208 LEU A CA 1
ATOM 1476 C C . LEU A 1 208 ? -3.835 0.817 13.422 1.00 96.25 208 LEU A C 1
ATOM 1478 O O . LEU A 1 208 ? -4.705 0.799 14.285 1.00 96.25 208 LEU A O 1
ATOM 1482 N N . ASP A 1 209 ? -2.929 -0.153 13.320 1.00 95.19 209 ASP A N 1
ATOM 1483 C CA . ASP A 1 209 ? -2.947 -1.340 14.185 1.00 95.19 209 ASP A CA 1
ATOM 1484 C C . ASP A 1 209 ? -2.724 -0.977 15.672 1.00 95.19 209 ASP A C 1
ATOM 1486 O O . ASP A 1 209 ? -3.195 -1.679 16.566 1.00 95.19 209 ASP A O 1
ATOM 1490 N N . ARG A 1 210 ? -2.057 0.154 15.953 1.00 94.62 210 ARG A N 1
ATOM 1491 C CA . ARG A 1 210 ? -1.888 0.718 17.306 1.00 94.62 210 ARG A CA 1
ATOM 1492 C C . ARG A 1 210 ? -3.031 1.640 17.748 1.00 94.62 210 ARG A C 1
ATOM 1494 O O . ARG A 1 210 ? -3.011 2.114 18.880 1.00 94.62 210 ARG A O 1
ATOM 1501 N N . GLY A 1 211 ? -3.994 1.932 16.874 1.00 94.56 211 GLY A N 1
ATOM 1502 C CA . GLY A 1 211 ? -5.045 2.922 17.123 1.00 94.56 211 GLY A CA 1
ATOM 1503 C C . GLY A 1 211 ? -4.589 4.384 17.004 1.00 94.56 211 GLY A C 1
ATOM 1504 O O . GLY A 1 211 ? -5.336 5.279 17.390 1.00 94.56 211 GLY A O 1
ATOM 1505 N N . ASP A 1 212 ? -3.399 4.655 16.459 1.00 96.38 212 ASP A N 1
ATOM 1506 C CA . ASP A 1 212 ? -2.895 6.012 16.215 1.00 96.38 212 ASP A CA 1
ATOM 1507 C C . ASP A 1 212 ? -3.371 6.535 14.849 1.00 96.38 212 ASP A C 1
ATOM 1509 O O . ASP A 1 212 ? -2.679 6.473 13.827 1.00 96.38 212 ASP A O 1
ATOM 1513 N N . THR A 1 213 ? -4.591 7.071 14.830 1.00 96.94 213 THR A N 1
ATOM 1514 C CA . THR A 1 213 ? -5.214 7.619 13.615 1.00 96.94 213 THR A CA 1
ATOM 1515 C C . THR A 1 213 ? -4.500 8.866 13.087 1.00 96.94 213 THR A C 1
ATOM 1517 O O . THR A 1 213 ? -4.496 9.107 11.878 1.00 96.94 213 THR A O 1
ATOM 1520 N N . ARG A 1 214 ? -3.845 9.651 13.953 1.00 97.19 214 ARG A N 1
ATOM 1521 C CA . ARG A 1 214 ? -3.105 10.862 13.559 1.00 97.19 214 ARG A CA 1
ATOM 1522 C C . ARG A 1 214 ? -1.803 10.506 12.845 1.00 97.19 214 ARG A C 1
ATOM 1524 O O . ARG A 1 214 ? -1.507 11.069 11.784 1.00 97.19 214 ARG A O 1
ATOM 1531 N N . GLY A 1 215 ? -1.054 9.553 13.399 1.00 97.44 215 GLY A N 1
ATOM 1532 C CA . GLY A 1 215 ? 0.119 8.974 12.753 1.00 97.44 215 GLY A CA 1
ATOM 1533 C C . GLY A 1 215 ? -0.242 8.335 11.412 1.00 97.44 215 GLY A C 1
ATOM 1534 O O . GLY A 1 215 ? 0.436 8.575 10.410 1.00 97.44 215 GLY A O 1
ATOM 1535 N N . ALA A 1 216 ? -1.356 7.600 11.356 1.00 98.12 216 ALA A N 1
ATOM 1536 C CA . ALA A 1 216 ? -1.851 7.009 10.118 1.00 98.12 216 ALA A CA 1
ATOM 1537 C C . ALA A 1 216 ? -2.152 8.061 9.039 1.00 98.12 216 ALA A C 1
ATOM 1539 O O . ALA A 1 216 ? -1.626 7.940 7.934 1.00 98.12 216 ALA A O 1
ATOM 1540 N N . ARG A 1 217 ? -2.915 9.122 9.359 1.00 98.06 217 ARG A N 1
ATOM 1541 C CA . ARG A 1 217 ? -3.221 10.226 8.421 1.00 98.06 217 ARG A CA 1
ATOM 1542 C C . ARG A 1 217 ? -1.948 10.845 7.833 1.00 98.06 217 ARG A C 1
ATOM 1544 O O . ARG A 1 217 ? -1.828 10.948 6.619 1.00 98.06 217 ARG A O 1
ATOM 1551 N N . THR A 1 218 ? -0.962 11.141 8.679 1.00 98.19 218 THR A N 1
ATOM 1552 C CA . THR A 1 218 ? 0.296 11.777 8.247 1.00 98.19 218 THR A CA 1
ATOM 1553 C C . THR A 1 218 ? 1.083 10.900 7.266 1.00 98.19 218 THR A C 1
ATOM 1555 O O . THR A 1 218 ? 1.604 11.394 6.267 1.00 98.19 218 THR A O 1
ATOM 1558 N N . ASN A 1 219 ? 1.161 9.592 7.528 1.00 98.25 219 ASN A N 1
ATOM 1559 C CA . ASN A 1 219 ? 1.816 8.650 6.620 1.00 98.25 219 ASN A CA 1
ATOM 1560 C C . ASN A 1 219 ? 1.000 8.452 5.325 1.00 98.25 219 ASN A C 1
ATOM 1562 O O . ASN A 1 219 ? 1.560 8.430 4.236 1.00 98.25 219 ASN A O 1
ATOM 1566 N N . MET A 1 220 ? -0.332 8.391 5.393 1.00 98.19 220 MET A N 1
ATOM 1567 C CA . MET A 1 220 ? -1.159 8.328 4.179 1.00 98.19 220 MET A CA 1
ATOM 1568 C C . MET A 1 220 ? -0.972 9.558 3.282 1.00 98.19 220 MET A C 1
ATOM 1570 O O . MET A 1 220 ? -0.802 9.403 2.075 1.00 98.19 220 MET A O 1
ATOM 1574 N N . ASP A 1 221 ? -0.906 10.762 3.855 1.00 98.25 221 ASP A N 1
ATOM 1575 C CA . ASP A 1 221 ? -0.676 11.990 3.084 1.00 98.25 221 ASP A CA 1
ATOM 1576 C C . ASP A 1 221 ? 0.718 12.000 2.418 1.00 98.25 221 ASP A C 1
ATOM 1578 O O . ASP A 1 221 ? 0.888 12.508 1.307 1.00 98.25 221 ASP A O 1
ATOM 1582 N N . GLN A 1 222 ? 1.736 11.413 3.059 1.00 97.75 222 GLN A N 1
ATOM 1583 C CA . GLN A 1 222 ? 3.055 11.216 2.441 1.00 97.75 222 GLN A CA 1
ATOM 1584 C C . GLN A 1 222 ? 2.996 10.215 1.282 1.00 97.75 222 GLN A C 1
ATOM 1586 O O . GLN A 1 222 ? 3.528 10.497 0.207 1.00 97.75 222 GLN A O 1
ATOM 1591 N N . ALA A 1 223 ? 2.334 9.070 1.471 1.00 97.81 223 ALA A N 1
ATOM 1592 C CA . ALA A 1 223 ? 2.125 8.088 0.409 1.00 97.81 223 ALA A CA 1
ATOM 1593 C C . ALA A 1 223 ? 1.397 8.704 -0.800 1.00 97.81 223 ALA A C 1
ATOM 1595 O O . ALA A 1 223 ? 1.793 8.466 -1.942 1.00 97.81 223 ALA A O 1
ATOM 1596 N N . GLU A 1 224 ? 0.401 9.559 -0.560 1.00 97.94 224 GLU A N 1
ATOM 1597 C CA . GLU A 1 224 ? -0.334 10.276 -1.604 1.00 97.94 224 GLU A CA 1
ATOM 1598 C C . GLU A 1 224 ? 0.561 11.255 -2.388 1.00 97.94 224 GLU A C 1
ATOM 1600 O O . GLU A 1 224 ? 0.518 11.284 -3.620 1.00 97.94 224 GLU A O 1
ATOM 1605 N N . LYS A 1 225 ? 1.464 11.982 -1.716 1.00 97.81 225 LYS A N 1
ATOM 1606 C CA . LYS A 1 225 ? 2.473 12.824 -2.392 1.00 97.81 225 LYS A CA 1
ATOM 1607 C C . LYS A 1 225 ? 3.414 12.014 -3.290 1.00 97.81 225 LYS A C 1
ATOM 1609 O O . LYS A 1 225 ? 3.749 12.455 -4.394 1.00 97.81 225 LYS A O 1
ATOM 1614 N N . TYR A 1 226 ? 3.828 10.822 -2.855 1.00 96.69 226 TYR A N 1
ATOM 1615 C CA . TYR A 1 226 ? 4.644 9.936 -3.691 1.00 96.69 226 TYR A CA 1
ATOM 1616 C C . TYR A 1 226 ? 3.850 9.381 -4.880 1.00 96.69 226 TYR A C 1
ATOM 1618 O O . TYR A 1 226 ? 4.399 9.300 -5.978 1.00 96.69 226 TYR A O 1
ATOM 1626 N N . LEU A 1 227 ? 2.558 9.080 -4.708 1.00 96.12 227 LEU A N 1
ATOM 1627 C CA . LEU A 1 227 ? 1.666 8.700 -5.811 1.00 96.12 227 LEU A CA 1
ATOM 1628 C C . LEU A 1 227 ? 1.520 9.810 -6.855 1.00 96.12 227 LEU A C 1
ATOM 1630 O O . LEU A 1 227 ? 1.574 9.529 -8.052 1.00 96.12 227 LEU A O 1
ATOM 1634 N N . GLN A 1 228 ? 1.368 11.061 -6.419 1.00 96.50 228 GLN A N 1
ATOM 1635 C CA . GLN A 1 228 ? 1.309 12.211 -7.325 1.00 96.50 228 GLN A CA 1
ATOM 1636 C C . GLN A 1 228 ? 2.627 12.391 -8.086 1.00 96.50 228 GLN A C 1
ATOM 1638 O O . GLN A 1 228 ? 2.611 12.570 -9.301 1.00 96.50 228 GLN A O 1
ATOM 1643 N N . THR A 1 229 ? 3.765 12.253 -7.398 1.00 95.50 229 THR A N 1
ATOM 1644 C CA . THR A 1 229 ? 5.093 12.272 -8.037 1.00 95.50 229 THR A CA 1
ATOM 1645 C C . THR A 1 229 ? 5.239 11.151 -9.070 1.00 95.50 229 THR A C 1
ATOM 1647 O O . THR A 1 229 ? 5.738 11.388 -10.166 1.00 95.50 229 THR A O 1
ATOM 1650 N N . LEU A 1 230 ? 4.777 9.936 -8.753 1.00 94.88 230 LEU A N 1
ATOM 1651 C CA . LEU A 1 230 ? 4.793 8.804 -9.683 1.00 94.88 230 LEU A CA 1
ATOM 1652 C C . LEU A 1 230 ? 3.916 9.059 -10.912 1.00 94.88 230 LEU A C 1
ATOM 1654 O O . LEU A 1 230 ? 4.364 8.777 -12.018 1.00 94.88 230 LEU A O 1
ATOM 1658 N N . ARG A 1 231 ? 2.709 9.623 -10.747 1.00 95.31 231 ARG A N 1
ATOM 1659 C CA . ARG A 1 231 ? 1.863 10.030 -11.886 1.00 95.31 231 ARG A CA 1
ATOM 1660 C C . ARG A 1 231 ? 2.577 11.046 -12.771 1.00 95.31 231 ARG A C 1
ATOM 1662 O O . ARG A 1 231 ? 2.712 10.806 -13.961 1.00 95.31 231 ARG A O 1
ATOM 1669 N N . ALA A 1 232 ? 3.117 12.107 -12.173 1.00 96.12 232 ALA A N 1
ATOM 1670 C CA . ALA A 1 232 ? 3.820 13.152 -12.911 1.00 96.12 232 ALA A CA 1
ATOM 1671 C C . ALA A 1 232 ? 5.045 12.629 -13.684 1.00 96.12 232 ALA A C 1
ATOM 1673 O O . ALA A 1 232 ? 5.357 13.153 -14.745 1.00 96.12 232 ALA A O 1
ATOM 1674 N N . LEU A 1 233 ? 5.738 11.606 -13.168 1.00 93.25 233 LEU A N 1
ATOM 1675 C CA . LEU A 1 233 ? 6.867 10.969 -13.857 1.00 93.25 233 LEU A CA 1
ATOM 1676 C C . LEU A 1 233 ? 6.445 10.030 -14.994 1.00 93.25 233 LEU A C 1
ATOM 1678 O O . LEU A 1 233 ? 7.256 9.785 -15.877 1.00 93.25 233 LEU A O 1
ATOM 1682 N N . MET A 1 234 ? 5.237 9.465 -14.953 1.00 89.38 234 MET A N 1
ATOM 1683 C CA . MET A 1 234 ? 4.730 8.592 -16.021 1.00 89.38 234 MET A CA 1
ATOM 1684 C C . MET A 1 234 ? 4.127 9.370 -17.194 1.00 89.38 234 MET A C 1
ATOM 1686 O O . MET A 1 234 ? 4.036 8.816 -18.283 1.00 89.38 234 MET A O 1
ATOM 1690 N N . ASP A 1 235 ? 3.713 10.619 -16.972 1.00 93.81 235 ASP A N 1
ATOM 1691 C CA . ASP A 1 235 ? 3.187 11.501 -18.022 1.00 93.81 235 ASP A CA 1
ATOM 1692 C C . ASP A 1 235 ? 4.301 12.185 -18.855 1.00 93.81 235 ASP A C 1
ATOM 1694 O O . ASP A 1 235 ? 3.990 12.937 -19.779 1.00 93.81 235 ASP A O 1
ATOM 1698 N N . GLN A 1 236 ? 5.583 11.953 -18.529 1.00 87.38 236 GLN A N 1
ATOM 1699 C CA . GLN A 1 236 ? 6.762 12.449 -19.266 1.00 87.38 236 GLN A CA 1
ATOM 1700 C C . GLN A 1 236 ? 7.260 11.437 -20.297 1.00 87.38 236 GLN A C 1
ATOM 1702 O O . GLN A 1 236 ? 7.642 11.890 -21.400 1.00 87.38 236 GLN A O 1
#

pLDDT: mean 77.0, std 16.39, range [40.47, 98.25]

Radius of gyration: 32.55 Å; chains: 1; bounding box: 71×90×80 Å